Protein AF-A0A6A1W4T4-F1 (afdb_monomer_lite)

pLDDT: mean 74.36, std 23.1, range [27.03, 95.5]

Radius of gyration: 30.84 Å; chains: 1; bounding box: 60×92×64 Å

InterPro domains:
  IPR056176 COPA/B, TPR domain [PF23953] (5-71)

Structure (mmCIF, N/CA/C/O backbone):
data_AF-A0A6A1W4T4-F1
#
_entry.id   AF-A0A6A1W4T4-F1
#
loop_
_atom_site.group_PDB
_atom_site.id
_atom_site.type_symbol
_atom_site.label_atom_id
_atom_site.label_alt_id
_atom_site.label_comp_id
_atom_site.label_asym_id
_atom_site.label_entity_id
_atom_site.label_seq_id
_atom_site.pdbx_PDB_ins_code
_atom_site.Cartn_x
_atom_site.Cartn_y
_atom_site.Cartn_z
_atom_site.occupancy
_atom_site.B_iso_or_equiv
_atom_site.auth_seq_id
_atom_site.auth_comp_id
_atom_site.auth_asym_id
_atom_site.auth_atom_id
_atom_site.pdbx_PDB_model_num
ATOM 1 N N . MET A 1 1 ? 13.574 6.548 -23.137 1.00 57.88 1 MET A N 1
ATOM 2 C CA . MET A 1 1 ? 12.099 6.674 -23.165 1.00 57.88 1 MET A CA 1
ATOM 3 C C . MET A 1 1 ? 11.407 6.128 -21.912 1.00 57.88 1 MET A C 1
ATOM 5 O O . MET A 1 1 ? 10.465 6.762 -21.470 1.00 57.88 1 MET A O 1
ATOM 9 N N . ALA A 1 2 ? 11.851 5.029 -21.281 1.00 61.31 2 ALA A N 1
ATOM 10 C CA . ALA A 1 2 ? 11.212 4.541 -20.041 1.00 61.31 2 ALA A CA 1
ATOM 11 C C . ALA A 1 2 ? 11.261 5.552 -18.872 1.00 61.31 2 ALA A C 1
ATOM 13 O O . ALA A 1 2 ? 10.251 5.798 -18.220 1.00 61.31 2 ALA A O 1
ATOM 14 N N . ARG A 1 3 ? 12.412 6.216 -18.668 1.00 62.94 3 ARG A N 1
ATOM 15 C CA . ARG A 1 3 ? 12.585 7.237 -17.613 1.00 62.94 3 ARG A CA 1
ATOM 16 C C . ARG A 1 3 ? 11.624 8.428 -17.749 1.00 62.94 3 ARG A C 1
ATOM 18 O O . ARG A 1 3 ? 11.043 8.842 -16.757 1.00 62.94 3 ARG A O 1
ATOM 25 N N . SER A 1 4 ? 11.371 8.904 -18.971 1.00 78.81 4 SER A N 1
ATOM 26 C CA . SER A 1 4 ? 10.456 10.031 -19.210 1.00 78.81 4 SER A CA 1
ATOM 27 C C . SER A 1 4 ? 8.984 9.684 -18.951 1.00 78.81 4 SER A C 1
ATOM 29 O O . SER A 1 4 ? 8.204 10.562 -18.599 1.00 78.81 4 SER A O 1
ATOM 31 N N . LEU A 1 5 ? 8.587 8.413 -19.101 1.00 84.00 5 LEU A N 1
ATOM 32 C CA . LEU A 1 5 ? 7.233 7.975 -18.750 1.00 84.00 5 LEU A CA 1
ATOM 33 C C . LEU A 1 5 ? 7.048 7.919 -17.229 1.00 84.00 5 LEU A C 1
ATOM 35 O O . LEU A 1 5 ? 6.046 8.416 -16.722 1.00 84.00 5 LEU A O 1
ATOM 39 N N . ALA A 1 6 ? 8.023 7.361 -16.505 1.00 87.31 6 ALA A N 1
ATOM 40 C CA . ALA A 1 6 ? 7.991 7.312 -15.045 1.00 87.31 6 ALA A CA 1
ATOM 41 C C . ALA A 1 6 ? 7.937 8.723 -14.428 1.00 87.31 6 ALA A C 1
ATOM 43 O O . ALA A 1 6 ? 7.142 8.977 -13.526 1.00 87.31 6 ALA A O 1
ATOM 44 N N . GLU A 1 7 ? 8.713 9.668 -14.965 1.00 89.81 7 GLU A N 1
ATOM 45 C CA . GLU A 1 7 ? 8.652 11.081 -14.571 1.00 89.81 7 GLU A CA 1
ATOM 46 C C . GLU A 1 7 ? 7.262 11.687 -14.821 1.00 89.81 7 GLU A C 1
ATOM 48 O O . GLU A 1 7 ? 6.705 12.332 -13.932 1.00 89.81 7 GLU A O 1
ATOM 53 N N . GLY A 1 8 ? 6.663 11.428 -15.989 1.00 92.62 8 GLY A N 1
ATOM 54 C CA . GLY A 1 8 ? 5.313 11.894 -16.317 1.00 92.62 8 GLY A CA 1
ATOM 55 C C . GLY A 1 8 ? 4.237 11.331 -15.382 1.00 92.62 8 GLY A C 1
ATOM 56 O O . GLY A 1 8 ? 3.390 12.080 -14.895 1.00 92.62 8 GLY A O 1
ATOM 57 N N . ILE A 1 9 ? 4.295 10.033 -15.065 1.00 93.50 9 ILE A N 1
ATOM 58 C CA . ILE A 1 9 ? 3.380 9.397 -14.103 1.00 93.50 9 ILE A CA 1
ATOM 59 C C . ILE A 1 9 ? 3.597 9.971 -12.696 1.00 93.50 9 ILE A C 1
ATOM 61 O O . ILE A 1 9 ? 2.628 10.195 -11.974 1.00 93.50 9 ILE A O 1
ATOM 65 N N . SER A 1 10 ? 4.842 10.269 -12.309 1.00 93.38 10 SER A N 1
ATOM 66 C CA . SER A 1 10 ? 5.132 10.875 -11.006 1.00 93.38 10 SER A CA 1
ATOM 67 C C . SER A 1 10 ? 4.560 12.286 -10.894 1.00 93.38 10 SER A C 1
ATOM 69 O O . SER A 1 10 ? 3.997 12.630 -9.859 1.00 93.38 10 SER A O 1
ATOM 71 N N . GLN A 1 11 ? 4.667 13.100 -11.946 1.00 94.62 11 GLN A N 1
ATOM 72 C CA . GLN A 1 11 ? 4.046 14.428 -11.980 1.00 94.62 11 GLN A CA 1
ATOM 73 C C . GLN A 1 11 ? 2.519 14.330 -11.921 1.00 94.62 11 GLN A C 1
ATOM 75 O O . GLN A 1 11 ? 1.878 15.070 -11.173 1.00 94.62 11 GLN A O 1
ATOM 80 N N . LEU A 1 12 ? 1.936 13.383 -12.664 1.00 95.06 12 LEU A N 1
ATOM 81 C CA . LEU A 1 12 ? 0.498 13.130 -12.638 1.00 95.06 12 LEU A CA 1
ATOM 82 C C . LEU A 1 12 ? 0.019 12.701 -11.246 1.00 95.06 12 LEU A C 1
ATOM 84 O O . LEU A 1 12 ? -1.033 13.165 -10.810 1.00 95.06 12 LEU A O 1
ATOM 88 N N . ALA A 1 13 ? 0.787 11.870 -10.535 1.00 94.75 13 ALA A N 1
ATOM 89 C CA . ALA A 1 13 ? 0.475 11.463 -9.167 1.00 94.75 13 ALA A CA 1
ATOM 90 C C . ALA A 1 13 ? 0.364 12.675 -8.229 1.00 94.75 13 ALA A C 1
ATOM 92 O O . ALA A 1 13 ? -0.634 12.807 -7.517 1.00 94.75 13 ALA A O 1
ATOM 93 N N . SER A 1 14 ? 1.347 13.582 -8.274 1.00 93.88 14 SER A N 1
ATOM 94 C CA . SER A 1 14 ? 1.360 14.798 -7.452 1.00 93.88 14 SER A CA 1
ATOM 95 C C . SER A 1 14 ? 0.178 15.712 -7.769 1.00 93.88 14 SER A C 1
ATOM 97 O O . SER A 1 14 ? -0.570 16.083 -6.866 1.00 93.88 14 SER A O 1
ATOM 99 N N . LEU A 1 15 ? -0.063 16.000 -9.053 1.00 95.50 15 LEU A N 1
ATOM 100 C CA . LEU A 1 15 ? -1.186 16.840 -9.485 1.00 95.50 15 LEU A CA 1
ATOM 101 C C . LEU A 1 15 ? -2.540 16.229 -9.102 1.00 95.50 15 LEU A C 1
ATOM 103 O O . LEU A 1 15 ? -3.447 16.935 -8.665 1.00 95.50 15 LEU A O 1
ATOM 107 N N . ALA A 1 16 ? -2.687 14.910 -9.244 1.00 94.38 16 ALA A N 1
ATOM 108 C CA . ALA A 1 16 ? -3.898 14.209 -8.847 1.00 94.38 16 ALA A CA 1
ATOM 109 C C . ALA A 1 16 ? -4.122 14.280 -7.330 1.00 94.38 16 ALA A C 1
ATOM 111 O O . ALA A 1 16 ? -5.258 14.498 -6.908 1.00 94.38 16 ALA A O 1
ATOM 112 N N . LYS A 1 17 ? -3.062 14.145 -6.517 1.00 91.25 17 LYS A N 1
ATOM 113 C CA . LYS A 1 17 ? -3.141 14.288 -5.055 1.00 91.25 17 LYS A CA 1
ATOM 114 C C . LYS A 1 17 ? -3.561 15.708 -4.661 1.00 91.25 17 LYS A C 1
ATOM 116 O O . LYS A 1 17 ? -4.489 15.862 -3.873 1.00 91.25 17 LYS A O 1
ATOM 121 N N . GLU A 1 18 ? -2.958 16.736 -5.260 1.00 92.25 18 GLU A N 1
ATOM 122 C CA . GLU A 1 18 ? -3.303 18.148 -5.017 1.00 92.25 18 GLU A CA 1
ATOM 123 C C . GLU A 1 18 ? -4.759 18.477 -5.378 1.00 92.25 18 GLU A C 1
ATOM 125 O O . GLU A 1 18 ? -5.429 19.233 -4.679 1.00 92.25 18 GLU A O 1
ATOM 130 N N . GLN A 1 19 ? -5.279 17.870 -6.446 1.00 93.50 19 GLN A N 1
ATOM 131 C CA . GLN A 1 19 ? -6.666 18.047 -6.886 1.00 93.50 19 GLN A CA 1
ATOM 132 C C . GLN A 1 19 ? -7.670 17.141 -6.148 1.00 93.50 19 GLN A C 1
ATOM 134 O O . GLN A 1 19 ? -8.849 17.105 -6.511 1.00 93.50 19 GLN A O 1
ATOM 139 N N . GLY A 1 20 ? -7.225 16.361 -5.155 1.00 89.62 20 GLY A N 1
ATOM 140 C CA . GLY A 1 20 ? -8.064 15.406 -4.421 1.00 89.62 20 GLY A CA 1
ATOM 141 C C . GLY A 1 20 ? -8.575 14.234 -5.272 1.00 89.62 20 GLY A C 1
ATOM 142 O O . GLY A 1 20 ? -9.554 13.574 -4.920 1.00 89.62 20 GLY A O 1
ATOM 143 N N . LYS A 1 21 ? -7.950 13.959 -6.424 1.00 92.94 21 LYS A N 1
ATOM 144 C CA . LYS A 1 21 ? -8.263 12.832 -7.317 1.00 92.94 21 LYS A CA 1
ATOM 145 C C . LYS A 1 21 ? -7.520 11.572 -6.869 1.00 92.94 21 LYS A C 1
ATOM 147 O O . LYS A 1 21 ? -6.716 11.006 -7.610 1.00 92.94 21 LYS A O 1
ATOM 152 N N . ASN A 1 22 ? -7.839 11.106 -5.662 1.00 89.56 22 ASN A N 1
ATOM 153 C CA . ASN A 1 22 ? -7.092 10.049 -4.976 1.00 89.56 22 ASN A CA 1
ATOM 154 C C . ASN A 1 22 ? -6.968 8.758 -5.798 1.00 89.56 22 ASN A C 1
ATOM 156 O O . ASN A 1 22 ? -5.887 8.196 -5.854 1.00 89.56 22 ASN A O 1
ATOM 160 N N . ASN A 1 23 ? -8.014 8.322 -6.513 1.00 91.25 23 ASN A N 1
ATOM 161 C CA . ASN A 1 23 ? -7.958 7.110 -7.351 1.00 91.25 23 ASN A CA 1
ATOM 162 C C . ASN A 1 23 ? -6.879 7.175 -8.443 1.00 91.25 23 ASN A C 1
ATOM 164 O O . ASN A 1 23 ? -6.212 6.180 -8.713 1.00 91.25 23 ASN A O 1
ATOM 168 N N . VAL A 1 24 ? -6.697 8.348 -9.057 1.00 94.25 24 VAL A N 1
ATOM 169 C CA . VAL A 1 24 ? -5.670 8.545 -10.088 1.00 94.25 24 VAL A CA 1
ATOM 170 C C . VAL A 1 24 ? -4.290 8.546 -9.442 1.00 94.25 24 VAL A C 1
ATOM 172 O O . VAL A 1 24 ? -3.396 7.854 -9.922 1.00 94.25 24 VAL A O 1
ATOM 175 N N . ALA A 1 25 ? -4.132 9.254 -8.320 1.00 93.75 25 ALA A N 1
ATOM 176 C CA . ALA A 1 25 ? -2.883 9.266 -7.565 1.00 93.75 25 ALA A CA 1
ATOM 177 C C . ALA A 1 25 ? -2.490 7.853 -7.093 1.00 93.75 25 ALA A C 1
ATOM 179 O O . ALA A 1 25 ? -1.345 7.447 -7.271 1.00 93.75 25 ALA A O 1
ATOM 180 N N . PHE A 1 26 ? -3.450 7.076 -6.581 1.00 92.12 26 PHE A N 1
ATOM 181 C CA . PHE A 1 26 ? -3.281 5.685 -6.158 1.00 92.12 26 PHE A CA 1
ATOM 182 C C . PHE A 1 26 ? -2.723 4.823 -7.292 1.00 92.12 26 PHE A C 1
ATOM 184 O O . PHE A 1 26 ? -1.690 4.178 -7.124 1.00 92.12 26 PHE A O 1
ATOM 191 N N . LEU A 1 27 ? -3.358 4.853 -8.467 1.00 93.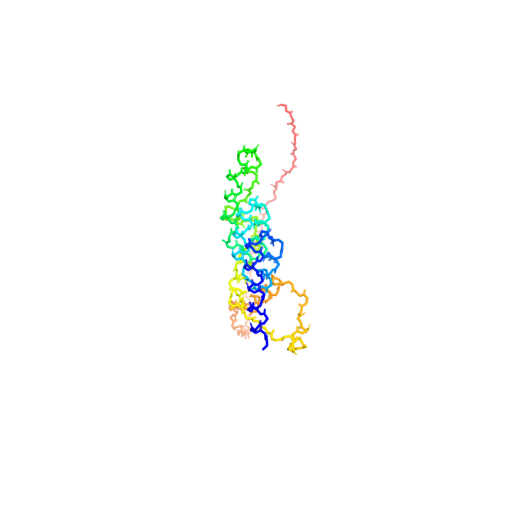12 27 LEU A N 1
ATOM 192 C CA . LEU A 1 27 ? -2.898 4.073 -9.614 1.00 93.12 27 LEU A CA 1
ATOM 193 C C . LEU A 1 27 ? -1.501 4.509 -10.079 1.00 93.12 27 LEU A C 1
ATOM 195 O O . LEU A 1 27 ? -0.666 3.662 -10.384 1.00 93.12 27 LEU A O 1
ATOM 199 N N . CYS A 1 28 ? -1.223 5.815 -10.098 1.00 94.25 28 CYS A N 1
ATOM 200 C CA . CYS A 1 28 ? 0.088 6.329 -10.493 1.00 94.25 28 CYS A CA 1
ATOM 201 C C . CYS A 1 28 ? 1.195 5.864 -9.536 1.00 94.25 28 CYS A C 1
ATOM 203 O O . CYS A 1 28 ? 2.222 5.369 -9.993 1.00 94.25 28 CYS A O 1
ATOM 205 N N . LEU A 1 29 ? 0.977 5.963 -8.221 1.00 93.06 29 LEU A N 1
ATOM 206 C CA . LEU A 1 29 ? 1.931 5.490 -7.211 1.00 93.06 29 LEU A CA 1
ATOM 207 C C . LEU A 1 29 ? 2.147 3.975 -7.297 1.00 93.06 29 LEU A C 1
ATOM 209 O O . LEU A 1 29 ? 3.286 3.517 -7.210 1.00 93.06 29 LEU A O 1
ATOM 213 N N . PHE A 1 30 ? 1.077 3.211 -7.532 1.00 91.12 30 PHE A N 1
ATOM 214 C CA . PHE A 1 30 ? 1.157 1.763 -7.707 1.00 91.12 30 PHE A CA 1
ATOM 215 C C . PHE A 1 30 ? 1.992 1.375 -8.936 1.00 91.12 30 PHE A C 1
ATOM 217 O O . PHE A 1 30 ? 2.897 0.554 -8.823 1.00 91.12 30 PHE A O 1
ATOM 224 N N . MET A 1 31 ? 1.761 2.011 -10.092 1.00 90.06 31 MET A N 1
ATOM 225 C CA . MET A 1 31 ? 2.547 1.766 -11.315 1.00 90.06 31 MET A CA 1
ATOM 226 C C . MET A 1 31 ? 4.028 2.137 -11.160 1.00 90.06 31 MET A C 1
ATOM 228 O O . MET A 1 31 ? 4.888 1.515 -11.779 1.00 90.06 31 MET A O 1
ATOM 232 N N . LEU A 1 32 ? 4.334 3.137 -10.331 1.00 90.69 32 LEU A N 1
ATOM 233 C CA . LEU A 1 32 ? 5.706 3.532 -10.002 1.00 90.69 32 LEU A CA 1
ATOM 234 C C . LEU A 1 32 ? 6.355 2.636 -8.932 1.00 90.69 32 LEU A C 1
ATOM 236 O O . LEU A 1 32 ? 7.509 2.845 -8.568 1.00 90.69 32 LEU A O 1
ATOM 240 N N . GLY A 1 33 ? 5.623 1.672 -8.366 1.00 90.31 33 GLY A N 1
ATOM 241 C CA . GLY A 1 33 ? 6.111 0.857 -7.253 1.00 90.31 33 GLY A CA 1
ATOM 242 C C . GLY A 1 33 ? 6.392 1.657 -5.973 1.00 90.31 33 GLY A C 1
ATOM 243 O O . GLY A 1 33 ? 7.106 1.169 -5.102 1.00 90.31 33 GLY A O 1
ATOM 244 N N . LYS A 1 34 ? 5.837 2.871 -5.840 1.00 91.94 34 LYS A N 1
ATOM 245 C CA . LYS A 1 34 ? 5.948 3.741 -4.655 1.00 91.94 34 LYS A CA 1
ATOM 246 C C . LYS A 1 34 ? 4.905 3.340 -3.613 1.00 91.94 34 LYS A C 1
ATOM 248 O O . LYS A 1 34 ? 3.940 4.059 -3.340 1.00 91.94 34 LYS A O 1
ATOM 253 N N . LEU A 1 35 ? 5.061 2.128 -3.100 1.00 92.75 35 LEU A N 1
ATOM 254 C CA . LEU A 1 35 ? 4.048 1.445 -2.301 1.00 92.75 35 LEU A CA 1
ATOM 255 C C . LEU A 1 35 ? 3.863 2.070 -0.915 1.00 92.75 35 LEU A C 1
ATOM 257 O O . LEU A 1 35 ? 2.751 2.103 -0.399 1.00 92.75 35 LEU A O 1
ATOM 261 N N . GLU A 1 36 ? 4.922 2.627 -0.345 1.00 93.38 36 GLU A N 1
ATOM 262 C CA . GLU A 1 36 ? 4.912 3.302 0.949 1.00 93.38 36 GLU A CA 1
ATOM 263 C C . GLU A 1 36 ? 4.107 4.609 0.872 1.00 93.38 36 GLU A C 1
ATOM 265 O O . GLU A 1 36 ? 3.264 4.873 1.728 1.00 93.38 36 GLU A O 1
ATOM 270 N N . GLU A 1 37 ? 4.290 5.392 -0.199 1.00 93.00 37 GLU A N 1
ATOM 271 C CA . GLU A 1 37 ? 3.493 6.600 -0.465 1.00 93.00 37 GLU A CA 1
ATOM 272 C C . GLU A 1 37 ? 2.013 6.250 -0.707 1.00 93.00 37 GLU A C 1
ATOM 274 O O . GLU A 1 37 ? 1.113 6.926 -0.203 1.00 93.00 37 GLU A O 1
ATOM 279 N N . TYR A 1 38 ? 1.754 5.165 -1.447 1.00 93.06 38 TYR A N 1
ATOM 280 C CA . TYR A 1 38 ? 0.405 4.642 -1.681 1.00 93.06 38 TYR A CA 1
ATOM 281 C C . TYR A 1 38 ? -0.288 4.250 -0.367 1.00 93.06 38 TYR A C 1
ATOM 283 O O . TYR A 1 38 ? -1.425 4.654 -0.111 1.00 93.06 38 TYR A O 1
ATOM 291 N N . MET A 1 39 ? 0.413 3.493 0.480 1.00 94.38 39 MET A N 1
ATOM 292 C CA . MET A 1 39 ? -0.063 3.048 1.788 1.00 94.38 39 MET A CA 1
ATOM 293 C C . MET A 1 39 ? -0.359 4.238 2.703 1.00 94.38 39 MET A C 1
ATOM 295 O O . MET A 1 39 ? -1.440 4.313 3.287 1.00 94.38 39 MET A O 1
ATOM 299 N N . GLN A 1 40 ? 0.558 5.206 2.777 1.00 93.38 40 GLN A N 1
ATOM 300 C CA . GLN A 1 40 ? 0.379 6.409 3.584 1.00 93.38 40 GLN A CA 1
ATOM 301 C C . GLN A 1 40 ? -0.862 7.200 3.149 1.00 93.38 40 GLN A C 1
ATOM 303 O O . GLN A 1 40 ? -1.636 7.652 3.990 1.00 93.38 40 GLN A O 1
ATOM 308 N N . MET A 1 41 ? -1.116 7.305 1.842 1.00 92.00 41 MET A N 1
ATOM 309 C CA . MET A 1 41 ? -2.301 7.995 1.329 1.00 92.00 41 MET A CA 1
ATOM 310 C C . MET A 1 41 ? -3.614 7.275 1.689 1.00 92.00 41 MET A C 1
ATOM 312 O O . MET A 1 41 ? -4.630 7.936 1.919 1.00 92.00 41 MET A O 1
ATOM 316 N N . LEU A 1 42 ? -3.619 5.939 1.792 1.00 93.38 42 LEU A N 1
ATOM 317 C CA . LEU A 1 42 ? -4.779 5.192 2.302 1.00 93.38 42 LEU A CA 1
ATOM 318 C C . LEU A 1 42 ? -5.037 5.486 3.784 1.00 93.38 42 LEU A C 1
ATOM 320 O O . LEU A 1 42 ? -6.191 5.687 4.169 1.00 93.38 42 LEU A O 1
ATOM 324 N N . LEU A 1 43 ? -3.979 5.564 4.596 1.00 93.88 43 LEU A N 1
ATOM 325 C CA . LEU A 1 43 ? -4.079 5.925 6.013 1.00 93.88 43 LEU A CA 1
ATOM 326 C C . LEU A 1 43 ? -4.583 7.366 6.193 1.00 93.88 43 LEU A C 1
ATOM 328 O O . LEU A 1 43 ? -5.518 7.589 6.959 1.00 93.88 43 LEU A O 1
ATOM 332 N N . GLU A 1 44 ? -4.045 8.323 5.429 1.00 92.06 44 GLU A N 1
ATOM 333 C CA . GLU A 1 44 ? -4.499 9.727 5.402 1.00 92.06 44 GLU A CA 1
ATOM 334 C C . GLU A 1 44 ? -5.981 9.851 5.016 1.00 92.06 44 GLU A C 1
ATOM 336 O O . GLU A 1 44 ? -6.695 10.715 5.521 1.00 92.06 44 GLU A O 1
ATOM 341 N N . SER A 1 45 ? -6.463 8.954 4.152 1.00 90.62 45 SER A N 1
ATOM 342 C CA . SER A 1 45 ? -7.861 8.903 3.705 1.00 90.62 45 SER A CA 1
ATOM 343 C C . SER A 1 45 ? -8.787 8.141 4.665 1.00 90.62 45 SER A C 1
ATOM 345 O O . SER A 1 45 ? -9.950 7.916 4.331 1.00 90.62 45 SER A O 1
ATOM 347 N N . ASN A 1 46 ? -8.287 7.698 5.825 1.00 91.38 46 ASN A N 1
ATOM 348 C CA . ASN A 1 46 ? -8.993 6.854 6.794 1.00 91.38 46 ASN A CA 1
ATOM 349 C C . ASN A 1 46 ? -9.505 5.515 6.216 1.00 91.38 46 ASN A C 1
ATOM 351 O O . ASN A 1 46 ? -10.515 4.970 6.661 1.00 91.38 46 ASN A O 1
ATOM 355 N N . ARG A 1 47 ? -8.807 4.963 5.215 1.00 93.69 47 ARG A N 1
ATOM 356 C CA . ARG A 1 47 ? -9.120 3.673 4.571 1.00 93.69 47 ARG A CA 1
ATOM 357 C C . ARG A 1 47 ? -8.213 2.569 5.119 1.00 93.69 47 ARG A C 1
ATOM 359 O O . ARG A 1 47 ? -7.520 1.878 4.377 1.00 93.69 47 ARG A O 1
ATOM 366 N N . ILE A 1 48 ? -8.199 2.421 6.443 1.00 94.94 48 ILE A N 1
ATOM 367 C CA . ILE A 1 48 ? -7.253 1.552 7.164 1.00 94.94 48 ILE A CA 1
ATOM 368 C C . ILE A 1 48 ? -7.360 0.063 6.759 1.00 94.94 48 ILE A C 1
ATOM 370 O O . ILE A 1 48 ? -6.315 -0.542 6.520 1.00 94.94 48 ILE A O 1
ATOM 374 N N . PRO A 1 49 ? -8.558 -0.544 6.597 1.00 93.56 49 PRO A N 1
ATOM 375 C CA . PRO A 1 49 ? -8.657 -1.949 6.179 1.00 93.56 49 PRO A CA 1
ATOM 376 C C . PRO A 1 49 ? -8.036 -2.215 4.799 1.00 93.56 49 PRO A C 1
A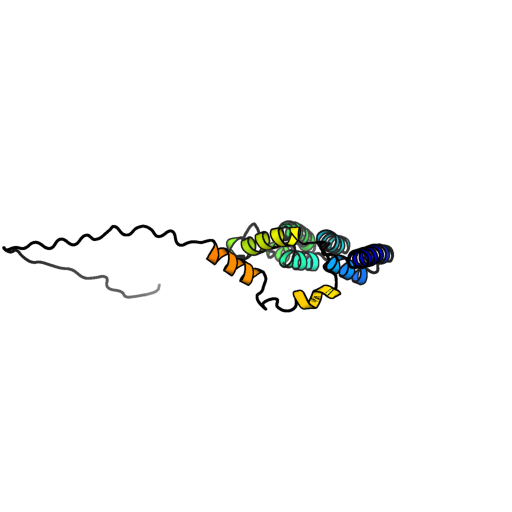TOM 378 O O . PRO A 1 49 ? -7.437 -3.263 4.569 1.00 93.56 49 PRO A O 1
ATOM 381 N N . GLU A 1 50 ? -8.142 -1.251 3.882 1.00 93.62 50 GLU A N 1
ATOM 382 C CA . GLU A 1 50 ? -7.530 -1.345 2.553 1.00 93.62 50 GLU A CA 1
ATOM 383 C C . GLU A 1 50 ? -6.007 -1.217 2.632 1.00 93.62 50 GLU A C 1
ATOM 385 O O . GLU A 1 50 ? -5.298 -1.944 1.937 1.00 93.62 50 GLU A O 1
ATOM 390 N N . ALA A 1 51 ? -5.499 -0.348 3.513 1.00 94.88 51 ALA A N 1
ATOM 391 C CA . ALA A 1 51 ? -4.067 -0.246 3.786 1.00 94.88 51 ALA A CA 1
ATOM 392 C C . ALA A 1 51 ? -3.513 -1.562 4.356 1.00 94.88 51 ALA A C 1
ATOM 394 O O . ALA A 1 51 ? -2.463 -2.021 3.914 1.00 94.88 51 ALA A O 1
ATOM 395 N N . ALA A 1 52 ? -4.245 -2.209 5.270 1.00 93.50 52 ALA A N 1
ATOM 396 C CA . ALA A 1 52 ? -3.852 -3.493 5.848 1.00 93.50 52 ALA A CA 1
ATOM 397 C C . ALA A 1 52 ? -3.797 -4.605 4.787 1.00 93.50 52 ALA A C 1
ATOM 399 O O . ALA A 1 52 ? -2.829 -5.364 4.722 1.00 93.50 52 ALA A O 1
ATOM 400 N N . LEU A 1 53 ? -4.809 -4.677 3.916 1.00 92.19 53 LEU A N 1
ATOM 401 C CA . LEU A 1 53 ? -4.850 -5.657 2.829 1.00 92.19 53 LEU A CA 1
ATOM 402 C C . LEU A 1 53 ? -3.730 -5.429 1.803 1.00 92.19 53 LEU A C 1
ATOM 404 O O . LEU A 1 53 ? -3.110 -6.387 1.334 1.00 92.19 53 LEU A O 1
ATOM 408 N N . MET A 1 54 ? -3.456 -4.164 1.476 1.00 92.75 54 MET A N 1
ATOM 409 C CA . MET A 1 54 ? -2.348 -3.793 0.603 1.00 92.75 54 MET A CA 1
ATOM 410 C C . MET A 1 54 ? -1.016 -4.232 1.207 1.00 92.75 54 MET A C 1
ATOM 412 O O . MET A 1 54 ? -0.249 -4.925 0.536 1.00 92.75 54 MET A O 1
ATOM 416 N N . ALA A 1 55 ? -0.761 -3.883 2.470 1.00 93.19 55 ALA A N 1
ATOM 417 C CA . ALA A 1 55 ? 0.491 -4.223 3.129 1.00 93.19 55 ALA A CA 1
ATOM 418 C C . ALA A 1 55 ? 0.689 -5.735 3.183 1.00 93.19 55 ALA A C 1
ATOM 420 O O . ALA A 1 55 ? 1.741 -6.225 2.796 1.00 93.19 55 ALA A O 1
ATOM 421 N N . ARG A 1 56 ? -0.356 -6.504 3.503 1.00 90.50 56 ARG A N 1
ATOM 422 C CA . ARG A 1 56 ? -0.264 -7.969 3.504 1.00 90.50 56 ARG A CA 1
ATOM 423 C C . ARG A 1 56 ? 0.155 -8.543 2.148 1.00 90.50 56 ARG A C 1
ATOM 425 O O . ARG A 1 56 ? 0.785 -9.593 2.111 1.00 90.50 56 ARG A O 1
ATOM 432 N N . SER A 1 57 ? -0.189 -7.867 1.055 1.00 89.75 57 SER A N 1
ATOM 433 C CA . SER A 1 57 ? 0.095 -8.333 -0.305 1.00 89.75 57 SER A CA 1
ATOM 434 C C . SER A 1 57 ? 1.459 -7.875 -0.833 1.00 89.75 57 SER A C 1
ATOM 436 O O . SER A 1 57 ? 2.088 -8.613 -1.585 1.00 89.75 57 SER A O 1
ATOM 438 N N . TYR A 1 58 ? 1.915 -6.669 -0.476 1.00 90.44 58 TYR A N 1
ATOM 439 C CA . TYR A 1 58 ? 3.094 -6.054 -1.106 1.00 90.44 58 TYR A CA 1
ATOM 440 C C . TYR A 1 58 ? 4.137 -5.467 -0.145 1.00 90.44 58 TYR A C 1
ATOM 442 O O . TYR A 1 58 ? 5.260 -5.188 -0.571 1.00 90.44 58 TYR A O 1
ATOM 450 N N . LEU A 1 59 ? 3.768 -5.235 1.113 1.00 92.88 59 LEU A N 1
ATOM 451 C CA . LEU A 1 59 ? 4.625 -4.694 2.173 1.00 92.88 59 LEU A CA 1
ATOM 452 C C . LEU A 1 59 ? 4.406 -5.484 3.479 1.00 92.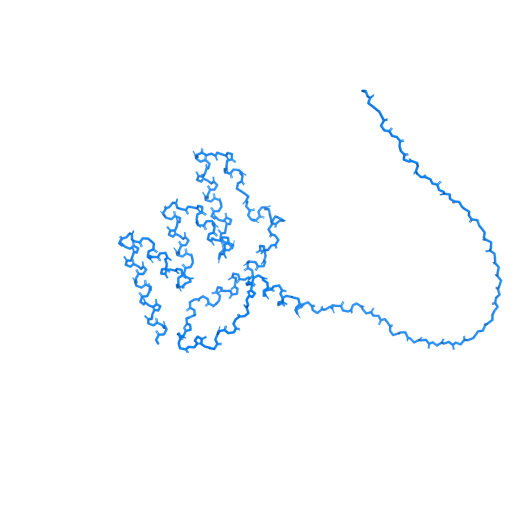88 59 LEU A C 1
ATOM 454 O O . LEU A 1 59 ? 3.931 -4.904 4.464 1.00 92.88 59 LEU A O 1
ATOM 458 N N . PRO A 1 60 ? 4.641 -6.813 3.498 1.00 92.25 60 PRO A N 1
ATOM 459 C CA . PRO A 1 60 ? 4.369 -7.639 4.673 1.00 92.25 60 PRO A CA 1
ATOM 460 C C . PRO A 1 60 ? 5.076 -7.118 5.935 1.00 92.25 60 PRO A C 1
ATOM 462 O O . PRO A 1 60 ? 4.495 -7.193 7.017 1.00 92.25 60 PRO A O 1
ATOM 465 N N . SER A 1 61 ? 6.246 -6.482 5.795 1.00 92.62 61 SER A N 1
ATOM 466 C CA . SER A 1 61 ? 6.970 -5.801 6.880 1.00 92.62 61 SER A CA 1
ATOM 467 C C . SER A 1 61 ? 6.186 -4.681 7.582 1.00 92.62 61 SER A C 1
ATOM 469 O O . SER A 1 61 ? 6.491 -4.326 8.719 1.00 92.62 61 SER A O 1
ATOM 471 N N . LYS A 1 62 ? 5.173 -4.105 6.924 1.00 93.25 62 LYS A N 1
ATOM 472 C CA . LYS A 1 62 ? 4.358 -2.991 7.434 1.00 93.25 62 LYS A CA 1
ATOM 473 C C . LYS A 1 62 ? 3.020 -3.412 8.023 1.00 93.25 62 LYS A C 1
ATOM 475 O O . LYS A 1 62 ? 2.306 -2.575 8.573 1.00 93.25 62 LYS A O 1
ATOM 480 N N . VAL A 1 63 ? 2.651 -4.687 7.932 1.00 92.50 63 VAL A N 1
ATOM 481 C CA . VAL A 1 63 ? 1.307 -5.127 8.325 1.00 92.50 63 VAL A CA 1
ATOM 482 C C . VAL A 1 63 ? 1.057 -4.937 9.814 1.00 92.50 63 VAL A C 1
ATOM 484 O O . VAL A 1 63 ? 0.011 -4.395 10.160 1.00 92.50 63 VAL A O 1
ATOM 487 N N . SER A 1 64 ? 1.992 -5.320 10.686 1.00 91.56 64 SER A N 1
ATOM 488 C CA . SER A 1 64 ? 1.821 -5.191 12.142 1.00 91.56 64 SER A CA 1
ATOM 489 C C . SER A 1 64 ? 1.608 -3.735 12.568 1.00 91.56 64 SER A C 1
ATOM 491 O O . SER A 1 64 ? 0.697 -3.437 13.340 1.00 91.56 64 SER A O 1
ATOM 493 N N . GLU A 1 65 ? 2.345 -2.796 11.960 1.00 93.06 65 GLU A N 1
ATOM 494 C CA . GLU A 1 65 ? 2.158 -1.351 12.161 1.00 93.06 65 GLU A CA 1
ATOM 495 C C . GLU A 1 65 ? 0.718 -0.918 11.823 1.00 93.06 65 GLU A C 1
ATOM 497 O O . GLU A 1 65 ? 0.044 -0.257 12.618 1.00 93.06 65 GLU A O 1
ATOM 502 N N . ILE A 1 66 ? 0.203 -1.335 10.664 1.00 93.88 66 ILE A N 1
ATOM 503 C CA . ILE A 1 66 ? -1.137 -0.951 10.201 1.00 93.88 66 ILE A CA 1
ATOM 504 C C . ILE A 1 66 ? -2.237 -1.659 10.992 1.00 93.88 66 ILE A C 1
ATOM 506 O O . ILE A 1 66 ? -3.262 -1.047 11.289 1.00 93.88 66 ILE A O 1
ATOM 510 N N . VAL A 1 67 ? -2.048 -2.928 11.357 1.00 93.00 67 VAL A N 1
ATOM 511 C CA . VAL A 1 67 ? -3.001 -3.684 12.179 1.00 93.00 67 VAL A CA 1
ATOM 512 C C . VAL A 1 67 ? -3.123 -3.050 13.561 1.00 93.00 67 VAL A C 1
ATOM 514 O O . VAL A 1 67 ? -4.240 -2.925 14.058 1.00 93.00 67 VAL A O 1
ATOM 517 N N . ALA A 1 68 ? -2.033 -2.551 14.147 1.00 92.75 68 ALA A N 1
ATOM 518 C CA . ALA A 1 68 ? -2.091 -1.796 15.396 1.00 92.75 68 ALA A CA 1
ATOM 519 C C . ALA A 1 68 ? -2.910 -0.497 15.250 1.00 92.75 68 ALA A C 1
ATOM 521 O O . ALA A 1 68 ? -3.762 -0.195 16.096 1.00 92.75 68 ALA A O 1
ATOM 522 N N . ILE A 1 69 ? -2.713 0.248 14.153 1.00 94.31 69 ILE A N 1
ATOM 523 C CA . ILE A 1 69 ? -3.518 1.440 13.830 1.00 94.31 69 ILE A CA 1
ATOM 524 C C . ILE A 1 69 ? -4.996 1.057 13.668 1.00 94.31 69 ILE A C 1
ATOM 526 O O . ILE A 1 69 ? -5.871 1.711 14.243 1.00 94.31 69 ILE A O 1
ATOM 530 N N . TRP A 1 70 ? -5.280 -0.024 12.940 1.00 94.38 70 TRP A N 1
ATOM 531 C CA . TRP A 1 70 ? -6.636 -0.511 12.706 1.00 94.38 70 TRP A CA 1
ATOM 532 C C . TRP A 1 70 ? -7.311 -0.952 13.999 1.00 94.38 70 TRP A C 1
ATOM 534 O O . TRP A 1 70 ? -8.437 -0.544 14.266 1.00 94.38 70 TRP A O 1
ATOM 544 N N . ARG A 1 71 ? -6.613 -1.715 14.843 1.00 93.31 71 ARG A N 1
ATOM 545 C CA . ARG A 1 71 ? -7.102 -2.162 16.149 1.00 93.31 71 ARG A CA 1
ATOM 546 C C . ARG A 1 71 ? -7.484 -0.965 17.015 1.00 93.31 71 ARG A C 1
ATOM 548 O O . ARG A 1 71 ? -8.580 -0.942 17.572 1.00 93.31 71 ARG A O 1
ATOM 555 N N . LYS A 1 72 ? -6.628 0.061 17.078 1.00 93.44 72 LYS A N 1
ATOM 556 C CA . LYS A 1 72 ? -6.898 1.298 17.826 1.00 93.44 72 LYS A CA 1
ATOM 557 C C . LYS A 1 72 ? -8.115 2.051 17.292 1.00 93.44 72 LYS A C 1
ATOM 559 O O . LYS A 1 72 ? -8.899 2.573 18.084 1.00 93.44 72 LYS A O 1
ATOM 564 N N . ASP A 1 73 ? -8.267 2.143 15.974 1.00 93.50 73 ASP A N 1
ATOM 565 C CA . ASP A 1 73 ? -9.415 2.825 15.377 1.00 93.50 73 ASP A CA 1
ATOM 566 C C . ASP A 1 73 ? -10.718 2.043 15.593 1.00 93.50 73 ASP A C 1
ATOM 568 O O . ASP A 1 73 ? -11.718 2.600 16.048 1.00 93.50 73 ASP A O 1
ATOM 572 N N . LEU A 1 74 ? -10.671 0.726 15.388 1.00 93.56 74 LEU A N 1
ATOM 573 C CA . LEU A 1 74 ? -11.811 -0.168 15.535 1.00 93.56 74 LEU A CA 1
ATOM 574 C C . LEU A 1 74 ? -12.283 -0.266 16.989 1.00 93.56 74 LEU A C 1
ATOM 576 O O . LEU A 1 74 ? -13.479 -0.400 17.231 1.00 93.56 74 LEU A O 1
ATOM 580 N N . HIS A 1 75 ? -11.387 -0.104 17.966 1.00 94.31 75 HIS A N 1
ATOM 581 C CA . HIS A 1 75 ? -11.748 -0.087 19.385 1.00 94.31 75 HIS A CA 1
ATOM 582 C C . HIS A 1 75 ? -12.734 1.042 19.740 1.00 94.31 75 HIS A C 1
ATOM 584 O O . HIS A 1 75 ? -13.514 0.900 20.679 1.00 94.31 75 HIS A O 1
ATOM 590 N N . LYS A 1 76 ? -12.761 2.140 18.967 1.00 93.94 76 LYS A N 1
ATOM 591 C CA . LYS A 1 76 ? -13.719 3.245 19.156 1.00 93.94 76 LYS A CA 1
ATOM 592 C C . LYS A 1 76 ? -15.161 2.841 18.840 1.00 93.94 76 LYS A C 1
ATOM 594 O O . LYS A 1 76 ? -16.086 3.444 19.374 1.00 93.94 76 LYS A O 1
ATOM 599 N N . VAL A 1 77 ? -15.349 1.864 17.950 1.00 93.94 77 VAL A N 1
ATOM 600 C CA . VAL A 1 77 ? -16.671 1.426 17.473 1.00 93.94 77 VAL A CA 1
ATOM 601 C C . VAL A 1 77 ? -17.046 0.032 17.976 1.00 93.94 77 VAL A C 1
ATOM 603 O O . VAL A 1 77 ? -18.215 -0.224 18.247 1.00 93.94 77 VAL A O 1
ATOM 606 N N . SER A 1 78 ? -16.076 -0.874 18.110 1.00 93.81 78 SER A N 1
ATOM 607 C CA . SER A 1 78 ? -16.277 -2.257 18.542 1.00 93.81 78 SER A CA 1
ATOM 608 C C . SER A 1 78 ? -14.994 -2.847 19.148 1.00 93.81 78 SER A C 1
ATOM 610 O O . SER A 1 78 ? -14.135 -3.355 18.418 1.00 93.81 78 SER A O 1
ATOM 612 N N . PRO A 1 79 ? -14.873 -2.854 20.489 1.00 92.56 79 PRO A N 1
ATOM 613 C CA . PRO A 1 79 ? -13.753 -3.484 21.188 1.00 92.56 79 PRO A CA 1
ATOM 614 C C . PRO A 1 79 ? -13.579 -4.964 20.827 1.00 92.56 79 PRO A C 1
ATOM 616 O O . PRO A 1 79 ? -12.473 -5.406 20.537 1.00 92.56 79 PRO A O 1
ATOM 619 N N . LYS A 1 80 ? -14.689 -5.708 20.728 1.00 92.06 80 LYS A N 1
ATOM 620 C CA . LYS A 1 80 ? -14.677 -7.135 20.377 1.00 92.06 80 LYS A CA 1
ATOM 621 C C . LYS A 1 80 ? -14.111 -7.392 18.976 1.00 92.06 80 LYS A C 1
ATOM 623 O O . LYS A 1 80 ? -13.373 -8.353 18.773 1.00 92.06 80 LYS A O 1
ATOM 628 N N . ALA A 1 81 ? -14.461 -6.552 17.999 1.00 90.00 81 ALA A N 1
ATOM 629 C CA . ALA A 1 81 ? -13.922 -6.690 16.648 1.00 90.00 81 ALA A CA 1
ATOM 630 C C . ALA A 1 81 ? -12.433 -6.318 16.602 1.00 90.00 81 ALA A C 1
ATOM 632 O O . ALA A 1 81 ? -11.672 -6.972 15.898 1.00 90.00 81 ALA A O 1
ATOM 633 N N . ALA A 1 82 ? -12.008 -5.323 17.389 1.00 90.56 82 ALA A N 1
ATOM 634 C CA . ALA A 1 82 ? -10.599 -4.954 17.516 1.00 90.56 82 ALA A CA 1
ATOM 635 C C . ALA A 1 82 ? -9.751 -6.104 18.086 1.00 90.56 82 ALA A C 1
ATOM 637 O O . ALA A 1 82 ? -8.698 -6.412 17.537 1.00 90.56 82 ALA A O 1
ATOM 638 N N . GLU A 1 83 ? -10.228 -6.784 19.129 1.00 87.75 83 GLU A N 1
ATOM 639 C CA . GLU A 1 83 ? -9.555 -7.954 19.720 1.00 87.75 83 GLU A CA 1
ATOM 640 C C . GLU A 1 83 ? -9.494 -9.164 18.776 1.00 87.75 83 GLU A C 1
ATOM 642 O O . GLU A 1 83 ? -8.628 -10.018 18.926 1.00 87.75 83 GLU A O 1
ATOM 647 N N . SER A 1 84 ? -10.383 -9.231 17.781 1.00 88.62 84 SER A N 1
ATOM 648 C CA . SER A 1 84 ? -10.388 -10.309 16.781 1.00 88.62 84 SER A CA 1
ATOM 649 C C . SER A 1 84 ? -9.335 -10.117 15.679 1.00 88.62 84 SER A C 1
ATOM 651 O O . SER A 1 84 ? -9.100 -11.038 14.897 1.00 88.62 84 SER A O 1
ATOM 653 N N . LEU A 1 85 ? -8.715 -8.934 15.575 1.00 85.75 85 LEU A N 1
ATOM 654 C CA . LEU A 1 85 ? -7.654 -8.671 14.602 1.00 85.75 85 LEU A CA 1
ATOM 655 C C . LEU A 1 85 ? -6.340 -9.291 15.083 1.00 85.75 85 LEU A C 1
ATOM 657 O O . LEU A 1 85 ? -5.641 -8.693 15.899 1.00 85.75 85 LEU A O 1
ATOM 661 N N . ALA A 1 86 ? -5.994 -10.467 14.562 1.00 79.44 86 ALA A N 1
ATOM 662 C CA . ALA A 1 86 ? -4.713 -11.114 14.833 1.00 79.44 86 ALA A CA 1
ATOM 663 C C . ALA A 1 86 ? -3.543 -10.317 14.229 1.00 79.44 86 ALA A C 1
ATOM 665 O O . ALA A 1 86 ? -3.611 -9.882 13.077 1.00 79.44 86 ALA A O 1
ATOM 666 N N . ASP A 1 87 ? -2.473 -10.141 15.003 1.00 77.06 87 ASP A N 1
ATOM 667 C CA . ASP A 1 87 ? -1.207 -9.606 14.500 1.00 77.06 87 ASP A CA 1
ATOM 668 C C . ASP A 1 87 ? -0.388 -10.730 13.840 1.00 77.06 87 ASP A C 1
ATOM 670 O O . ASP A 1 87 ? -0.350 -11.861 14.333 1.00 77.06 87 ASP A O 1
ATOM 674 N N . LEU A 1 88 ? 0.268 -10.413 12.721 1.00 71.19 88 LEU A N 1
ATOM 675 C CA . LEU A 1 88 ? 1.166 -11.329 12.019 1.00 71.19 88 LEU A CA 1
ATOM 676 C C . LEU A 1 88 ? 2.399 -11.694 12.862 1.00 71.19 88 LEU A C 1
ATOM 678 O O . LEU A 1 88 ? 2.898 -12.814 12.750 1.00 71.19 88 LEU A O 1
ATOM 682 N N . GLU A 1 89 ? 2.892 -10.777 13.700 1.00 71.00 89 GLU A N 1
ATOM 683 C CA . GLU A 1 89 ? 4.057 -11.019 14.561 1.00 71.00 89 GLU A CA 1
ATOM 684 C C . GLU A 1 89 ? 3.699 -11.828 15.813 1.00 71.00 89 GLU A C 1
ATOM 686 O O . GLU A 1 89 ? 4.436 -12.746 16.177 1.00 71.00 89 GLU A O 1
ATOM 691 N N . GLU A 1 90 ? 2.557 -11.530 16.443 1.00 74.12 90 GLU A N 1
ATOM 692 C CA . GLU A 1 90 ? 2.096 -12.217 17.661 1.00 74.12 90 GLU A CA 1
ATOM 693 C C . GLU A 1 90 ? 1.711 -13.677 17.383 1.00 74.12 90 GLU A C 1
ATOM 695 O O . GLU A 1 90 ? 1.924 -14.548 18.226 1.00 74.12 90 GLU A O 1
ATOM 700 N N . TYR A 1 91 ? 1.183 -13.958 16.188 1.00 78.94 91 TYR A N 1
ATOM 701 C CA . TYR A 1 91 ? 0.703 -15.283 15.794 1.00 78.94 91 TYR A CA 1
ATOM 702 C C . TYR A 1 91 ? 1.421 -15.815 14.555 1.00 78.94 91 TYR A C 1
ATOM 704 O O . TYR A 1 91 ? 0.787 -16.308 13.622 1.00 78.94 91 TYR A O 1
ATOM 712 N N . ARG A 1 92 ? 2.758 -15.745 14.539 1.00 75.88 92 ARG A N 1
ATOM 713 C CA . ARG A 1 92 ? 3.589 -16.196 13.405 1.00 75.88 92 ARG A CA 1
ATOM 714 C C . ARG A 1 92 ? 3.262 -17.621 12.935 1.00 75.88 92 ARG A C 1
ATOM 716 O O . ARG A 1 92 ? 3.313 -17.903 11.746 1.00 75.88 92 ARG A O 1
ATOM 723 N N . ASN A 1 93 ? 2.875 -18.508 13.851 1.00 80.50 93 ASN A N 1
ATOM 724 C CA . ASN A 1 93 ? 2.477 -19.886 13.554 1.00 80.50 93 ASN A CA 1
ATOM 725 C C . ASN A 1 93 ? 1.179 -20.011 12.731 1.00 80.50 93 ASN A C 1
ATOM 727 O O . ASN A 1 93 ? 0.926 -21.074 12.182 1.00 80.50 93 ASN A O 1
ATOM 731 N N . LEU A 1 94 ? 0.351 -18.964 12.655 1.00 80.44 94 LEU A N 1
ATOM 732 C CA . LEU A 1 94 ? -0.834 -18.921 11.788 1.00 80.44 94 LEU A CA 1
ATOM 733 C C . LEU A 1 94 ? -0.501 -18.453 10.361 1.00 80.44 94 LEU A C 1
ATOM 735 O O . LEU A 1 94 ? -1.374 -18.466 9.493 1.00 80.44 94 LEU A O 1
ATOM 739 N N . PHE A 1 95 ? 0.741 -18.021 10.118 1.00 80.94 95 PHE A N 1
ATOM 740 C CA . PHE A 1 95 ? 1.183 -17.414 8.865 1.00 80.94 95 PHE A CA 1
ATOM 741 C C . PHE A 1 95 ? 2.494 -18.050 8.385 1.00 80.94 95 PHE A C 1
ATOM 743 O O . PHE A 1 95 ? 3.547 -17.417 8.388 1.00 80.94 95 PHE A O 1
ATOM 750 N N . GLU A 1 96 ? 2.418 -19.307 7.947 1.00 78.81 96 GLU A N 1
ATOM 751 C CA . GLU A 1 96 ? 3.565 -20.108 7.479 1.00 78.81 96 GLU A CA 1
ATOM 752 C C . GLU A 1 96 ? 4.358 -19.414 6.353 1.00 78.81 96 GLU A C 1
ATOM 754 O O . GLU A 1 96 ? 5.588 -19.392 6.369 1.00 78.81 96 GLU A O 1
ATOM 759 N N . ASP A 1 97 ? 3.662 -18.740 5.433 1.00 83.25 97 ASP A N 1
ATOM 760 C CA . ASP A 1 97 ? 4.276 -18.024 4.307 1.00 83.25 97 ASP A CA 1
ATOM 761 C C . ASP A 1 97 ? 4.826 -16.628 4.666 1.00 83.25 97 ASP A C 1
ATOM 763 O O . ASP A 1 97 ? 5.376 -15.944 3.800 1.00 83.25 97 ASP A O 1
ATOM 767 N N . LEU A 1 98 ? 4.703 -16.161 5.917 1.00 84.56 98 LEU A N 1
ATOM 768 C CA . LEU A 1 98 ? 5.117 -14.801 6.291 1.00 84.56 98 LEU A CA 1
ATOM 769 C C . LEU A 1 98 ? 6.614 -14.573 6.065 1.00 84.56 98 LEU A C 1
ATOM 771 O O . LEU A 1 98 ? 7.011 -13.537 5.534 1.00 84.56 98 LEU A O 1
ATOM 775 N N . GLN A 1 99 ? 7.446 -15.548 6.433 1.00 85.50 99 GLN A N 1
ATOM 776 C CA . GLN A 1 99 ? 8.894 -15.435 6.269 1.00 85.50 99 GLN A CA 1
ATOM 777 C C . GLN A 1 99 ? 9.286 -15.383 4.786 1.00 85.50 99 GLN A C 1
ATOM 779 O O . GLN A 1 99 ? 10.117 -14.564 4.396 1.00 85.50 99 GLN A O 1
ATOM 784 N N . VAL A 1 100 ? 8.636 -16.202 3.955 1.00 87.44 100 VAL A N 1
ATOM 785 C CA . VAL A 1 100 ? 8.807 -16.197 2.496 1.00 87.44 100 VAL A CA 1
ATOM 786 C C . VAL A 1 100 ? 8.389 -14.844 1.916 1.00 87.44 100 VAL A C 1
ATOM 788 O O . VAL A 1 100 ? 9.123 -14.255 1.124 1.00 87.44 100 VAL A O 1
ATOM 791 N N . ALA A 1 101 ? 7.248 -14.305 2.352 1.00 88.44 101 ALA A N 1
ATOM 792 C CA . ALA A 1 101 ? 6.747 -13.012 1.900 1.00 88.44 101 ALA A CA 1
ATOM 793 C C . ALA A 1 101 ? 7.703 -11.855 2.246 1.00 88.44 101 ALA A C 1
ATOM 795 O O . ALA A 1 101 ? 7.948 -11.003 1.392 1.00 88.44 101 ALA A O 1
ATOM 796 N N . LEU A 1 102 ? 8.291 -11.847 3.449 1.00 89.69 102 LEU A N 1
ATOM 797 C CA . LEU A 1 102 ? 9.299 -10.858 3.858 1.00 89.69 102 LEU A CA 1
ATOM 798 C C . LEU A 1 102 ? 10.578 -10.952 3.011 1.00 89.69 102 LEU A C 1
ATOM 800 O O . LEU A 1 102 ? 11.124 -9.935 2.580 1.00 89.69 102 LEU A O 1
ATOM 804 N N . SER A 1 103 ? 11.048 -12.167 2.722 1.00 89.19 103 SER A N 1
ATOM 805 C CA . SER A 1 103 ? 12.215 -12.365 1.857 1.00 89.19 103 SER A CA 1
ATOM 806 C C . SER A 1 103 ? 11.954 -11.912 0.415 1.00 89.19 103 SER A C 1
ATOM 808 O O . SER A 1 103 ? 12.817 -11.285 -0.204 1.00 89.19 103 SER A O 1
ATOM 810 N N . ILE A 1 104 ? 10.754 -12.171 -0.114 1.00 89.12 104 ILE A N 1
ATOM 811 C CA . ILE A 1 104 ? 10.327 -11.680 -1.432 1.00 89.12 104 ILE A CA 1
ATOM 812 C C . ILE A 1 104 ? 10.239 -10.158 -1.436 1.00 89.12 104 ILE A C 1
ATOM 814 O O . ILE A 1 104 ? 10.740 -9.536 -2.369 1.00 89.12 104 ILE A O 1
ATOM 818 N N . GLU A 1 105 ? 9.641 -9.551 -0.407 1.00 91.12 105 GLU A N 1
ATOM 819 C CA . GLU A 1 105 ? 9.562 -8.096 -0.269 1.00 91.12 105 GLU A CA 1
ATOM 820 C C . GLU A 1 105 ? 10.953 -7.464 -0.372 1.00 91.12 105 GLU A C 1
ATOM 822 O O . GLU A 1 105 ? 11.133 -6.554 -1.179 1.00 91.12 105 GLU A O 1
ATOM 827 N N . SER A 1 106 ? 11.940 -7.994 0.360 1.00 89.69 106 SER A N 1
ATOM 828 C CA . SER A 1 106 ? 13.323 -7.503 0.320 1.00 89.69 106 SER A CA 1
ATOM 829 C C . SER A 1 106 ? 13.922 -7.564 -1.089 1.00 89.69 106 SER A C 1
ATOM 831 O O . SER A 1 106 ? 14.469 -6.573 -1.565 1.00 89.69 106 SER A O 1
ATOM 833 N N . ARG A 1 107 ? 13.782 -8.695 -1.794 1.00 86.31 107 ARG A N 1
ATOM 834 C CA . ARG A 1 107 ? 14.317 -8.854 -3.163 1.00 86.31 107 ARG A CA 1
ATOM 835 C C . ARG A 1 107 ? 13.592 -7.975 -4.177 1.00 86.31 107 ARG A C 1
ATOM 837 O O . ARG A 1 107 ? 14.203 -7.423 -5.086 1.00 86.31 107 ARG A O 1
ATOM 844 N N . VAL A 1 108 ? 12.274 -7.843 -4.043 1.00 85.94 108 VAL A N 1
ATOM 845 C CA . VAL A 1 108 ? 11.469 -6.993 -4.926 1.00 85.94 108 VAL A CA 1
ATOM 846 C C . VAL A 1 108 ? 11.785 -5.521 -4.680 1.00 85.94 108 VAL A C 1
ATOM 848 O O . VAL A 1 108 ? 11.826 -4.762 -5.646 1.00 85.94 108 VAL A O 1
ATOM 851 N N . ALA A 1 109 ? 12.040 -5.112 -3.434 1.00 86.94 109 ALA A N 1
ATOM 852 C CA . ALA A 1 109 ? 12.386 -3.737 -3.087 1.00 86.94 109 ALA A CA 1
ATOM 853 C C . ALA A 1 109 ? 13.634 -3.239 -3.833 1.00 86.94 109 ALA A C 1
ATOM 855 O O . ALA A 1 109 ? 13.640 -2.098 -4.286 1.00 86.94 109 ALA A O 1
ATOM 856 N N . GLU A 1 110 ? 14.633 -4.099 -4.056 1.00 84.31 110 GLU A N 1
ATOM 857 C CA . GLU A 1 110 ? 15.833 -3.771 -4.847 1.00 84.31 110 GLU A CA 1
ATOM 858 C C . GLU A 1 110 ? 15.519 -3.478 -6.322 1.00 84.31 110 GLU A C 1
ATOM 860 O O . GLU A 1 110 ? 16.177 -2.656 -6.958 1.00 84.31 110 GLU A O 1
ATOM 865 N N . MET A 1 111 ? 14.497 -4.136 -6.872 1.00 82.38 111 MET A N 1
ATOM 866 C CA . MET A 1 111 ? 14.075 -3.966 -8.264 1.00 82.38 111 MET A CA 1
ATOM 867 C C . MET A 1 111 ? 13.036 -2.850 -8.446 1.00 82.38 111 MET A C 1
ATOM 869 O O . MET A 1 111 ? 12.743 -2.459 -9.581 1.00 82.38 111 MET A O 1
ATOM 873 N N . ARG A 1 112 ? 12.449 -2.325 -7.360 1.00 84.19 112 ARG A N 1
ATOM 874 C CA . ARG A 1 112 ? 11.462 -1.237 -7.442 1.00 84.19 112 ARG A CA 1
ATOM 875 C C . ARG A 1 112 ? 12.105 0.020 -8.027 1.00 84.19 112 ARG A C 1
ATOM 877 O O . ARG A 1 112 ? 13.239 0.373 -7.725 1.00 84.19 112 ARG A O 1
ATOM 884 N N . GLY A 1 113 ? 11.362 0.716 -8.886 1.00 79.75 113 GLY A N 1
ATOM 885 C CA . GLY A 1 113 ? 11.846 1.924 -9.560 1.00 79.75 113 GLY A CA 1
ATOM 886 C C . GLY A 1 113 ? 12.766 1.671 -10.761 1.00 79.75 113 GLY A C 1
ATOM 887 O O . GLY A 1 113 ? 13.171 2.631 -11.421 1.00 79.75 113 GLY A O 1
ATOM 888 N N . VAL A 1 114 ? 13.064 0.409 -11.092 1.00 83.94 114 VAL A N 1
ATOM 889 C CA . VAL A 1 114 ? 13.733 0.041 -12.345 1.00 83.94 114 VAL A CA 1
ATOM 890 C C . VAL A 1 114 ? 12.674 -0.230 -13.412 1.00 83.94 114 VAL A C 1
ATOM 892 O O . VAL A 1 114 ? 11.983 -1.244 -13.391 1.00 83.94 114 VAL A O 1
ATOM 895 N N . TYR A 1 115 ? 12.544 0.695 -14.363 1.00 84.00 115 TYR A N 1
ATOM 896 C CA . TYR A 1 115 ? 11.560 0.602 -15.442 1.00 84.00 115 TYR A CA 1
ATOM 897 C C . TYR A 1 115 ? 12.230 0.161 -16.740 1.00 84.00 115 TYR A C 1
ATOM 899 O O . TYR A 1 115 ? 12.997 0.926 -17.339 1.00 84.00 115 TYR A O 1
ATOM 907 N N . THR A 1 116 ? 11.923 -1.053 -17.193 1.00 81.62 116 THR A N 1
ATOM 908 C CA . THR A 1 116 ? 12.363 -1.533 -18.503 1.00 81.62 116 THR A CA 1
ATOM 909 C C . THR A 1 116 ? 11.573 -0.834 -19.616 1.00 81.62 116 THR A C 1
ATOM 911 O O . THR A 1 116 ? 10.369 -0.586 -19.481 1.00 81.62 116 THR A O 1
ATOM 914 N N . PRO A 1 117 ? 12.222 -0.442 -20.726 1.00 84.50 117 PRO A N 1
ATOM 915 C CA . PRO A 1 117 ? 11.516 0.062 -21.895 1.00 84.50 117 PRO A CA 1
ATOM 916 C C . PRO A 1 117 ? 10.497 -0.950 -22.418 1.00 84.50 117 PRO A C 1
ATOM 918 O O . PRO A 1 117 ? 10.807 -2.123 -22.580 1.00 84.50 117 PRO A O 1
ATOM 921 N N . ALA A 1 118 ? 9.304 -0.478 -22.788 1.00 83.44 118 ALA A N 1
ATOM 922 C CA . ALA A 1 118 ? 8.257 -1.336 -23.352 1.00 83.44 118 ALA A CA 1
ATOM 923 C C . ALA A 1 118 ? 8.707 -2.096 -24.618 1.00 83.44 118 ALA A C 1
ATOM 925 O O . ALA A 1 118 ? 8.190 -3.163 -24.921 1.00 83.44 118 ALA A O 1
ATOM 926 N N . GLN A 1 119 ? 9.699 -1.568 -25.341 1.00 87.06 119 GLN A N 1
ATOM 927 C CA . GLN A 1 119 ? 10.305 -2.212 -26.512 1.00 87.06 119 GLN A CA 1
ATOM 928 C C . GLN A 1 119 ? 10.990 -3.546 -26.168 1.00 87.06 119 GLN A C 1
ATOM 930 O O . GLN A 1 119 ? 11.105 -4.407 -27.031 1.00 87.06 119 GLN A O 1
ATOM 935 N N . GLU A 1 120 ? 11.414 -3.727 -24.916 1.00 85.69 120 GLU A N 1
ATOM 936 C CA . GLU A 1 120 ? 12.058 -4.945 -24.418 1.00 85.69 120 GLU A CA 1
ATOM 937 C C . GLU A 1 120 ? 11.043 -5.964 -23.877 1.00 85.69 120 GLU A C 1
ATOM 939 O O . GLU A 1 120 ? 11.440 -7.019 -23.393 1.00 85.69 120 GLU A O 1
ATOM 944 N N . TYR A 1 121 ? 9.733 -5.695 -23.977 1.00 82.50 121 TYR A N 1
ATOM 945 C CA . TYR A 1 121 ? 8.690 -6.590 -23.466 1.00 82.50 121 TYR A CA 1
ATOM 946 C C . TYR A 1 121 ? 8.789 -8.011 -24.038 1.00 82.50 121 TYR A C 1
ATOM 948 O O . TYR A 1 121 ? 8.660 -8.974 -23.291 1.00 82.50 121 TYR A O 1
ATOM 956 N N . ALA A 1 122 ? 9.111 -8.150 -25.330 1.00 86.69 122 ALA A N 1
ATOM 957 C CA . ALA A 1 122 ? 9.275 -9.454 -25.978 1.00 86.69 122 ALA A CA 1
ATOM 958 C C . ALA A 1 122 ? 10.381 -10.318 -25.339 1.00 86.69 122 ALA A C 1
ATOM 960 O O . ALA A 1 122 ? 10.304 -11.540 -25.385 1.00 86.69 122 ALA A O 1
ATOM 961 N N . ASN A 1 123 ? 11.379 -9.701 -24.694 1.00 83.94 123 ASN A N 1
ATOM 962 C CA . ASN A 1 123 ? 12.446 -10.414 -23.983 1.00 83.94 123 ASN A CA 1
ATOM 963 C C . ASN A 1 123 ? 12.004 -10.908 -22.591 1.00 83.94 123 ASN A C 1
ATOM 965 O O . 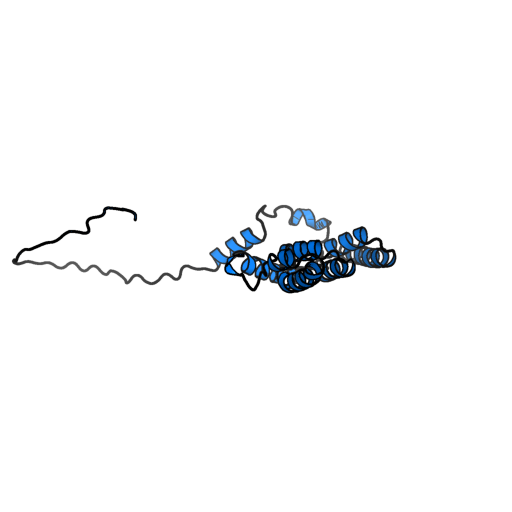ASN A 1 123 ? 12.763 -11.589 -21.907 1.00 83.94 123 ASN A O 1
ATOM 969 N N . HIS A 1 124 ? 10.801 -10.534 -22.150 1.00 74.12 124 HIS A N 1
ATOM 970 C CA . HIS A 1 124 ? 10.251 -10.829 -20.828 1.00 74.12 124 HIS A CA 1
ATOM 971 C C . HIS A 1 124 ? 8.892 -11.546 -20.882 1.00 74.12 124 HIS A C 1
ATOM 973 O O . HIS A 1 124 ? 8.259 -11.687 -19.837 1.00 74.12 124 HIS A O 1
ATOM 979 N N . ASP A 1 125 ? 8.446 -11.972 -22.066 1.00 67.62 125 ASP A N 1
ATOM 980 C CA . ASP A 1 125 ? 7.146 -12.627 -22.274 1.00 67.62 125 ASP A CA 1
ATOM 981 C C . ASP A 1 125 ? 7.123 -14.066 -21.721 1.00 67.62 125 ASP A C 1
ATOM 983 O O . ASP A 1 125 ? 6.101 -14.532 -21.227 1.00 67.62 125 ASP A O 1
ATOM 987 N N . ASP A 1 126 ? 8.281 -14.734 -21.678 1.00 65.00 126 ASP A N 1
ATOM 988 C CA . ASP A 1 126 ? 8.452 -16.081 -21.112 1.00 65.00 126 ASP A CA 1
ATOM 989 C C . ASP A 1 126 ? 8.654 -16.052 -19.584 1.00 65.00 126 ASP A C 1
ATOM 991 O O . ASP A 1 126 ? 9.613 -16.588 -19.026 1.00 65.00 126 ASP A O 1
ATOM 995 N N . ARG A 1 127 ? 7.784 -15.335 -18.866 1.00 64.75 127 ARG A N 1
ATOM 996 C CA . ARG A 1 127 ? 7.746 -15.433 -17.402 1.00 64.75 127 ARG A CA 1
ATOM 997 C C . ARG A 1 127 ? 6.891 -16.631 -17.023 1.00 64.75 127 ARG A C 1
ATOM 999 O O . ARG A 1 127 ? 5.710 -16.679 -17.351 1.00 64.75 127 ARG A O 1
ATOM 1006 N N . SER A 1 128 ? 7.484 -17.573 -16.289 1.00 63.50 128 SER A N 1
ATOM 1007 C CA . SER A 1 128 ? 6.750 -18.726 -15.763 1.00 63.50 128 SER A CA 1
ATOM 1008 C C . SER A 1 128 ? 5.510 -18.275 -14.977 1.00 63.50 128 SER A C 1
ATOM 1010 O O . SER A 1 128 ? 5.559 -17.278 -14.256 1.00 63.50 128 SER A O 1
ATOM 1012 N N . HIS A 1 129 ? 4.405 -19.016 -15.092 1.00 64.69 129 HIS A N 1
ATOM 1013 C CA . HIS A 1 129 ? 3.142 -18.715 -14.403 1.00 64.69 129 HIS A CA 1
ATOM 1014 C C . HIS A 1 129 ? 3.187 -18.926 -12.877 1.00 64.69 129 HIS A C 1
ATOM 1016 O O . HIS A 1 129 ? 2.153 -18.806 -12.221 1.00 64.69 129 HIS A O 1
ATOM 1022 N N . HIS A 1 130 ? 4.352 -19.245 -12.308 1.00 68.19 130 HIS A N 1
ATOM 1023 C CA . HIS A 1 130 ? 4.509 -19.445 -10.874 1.00 68.19 130 HIS A CA 1
ATOM 1024 C C . HIS A 1 130 ? 4.328 -18.131 -10.117 1.00 68.19 130 HIS A C 1
ATOM 1026 O O . HIS A 1 130 ? 4.832 -17.073 -10.506 1.00 68.19 130 HIS A O 1
ATOM 1032 N N . THR A 1 131 ? 3.643 -18.211 -8.982 1.00 76.06 131 THR A N 1
ATOM 1033 C CA . THR A 1 131 ? 3.560 -17.100 -8.035 1.00 76.06 131 THR A CA 1
ATOM 1034 C C . THR A 1 131 ? 4.957 -16.804 -7.484 1.00 76.06 131 THR A C 1
ATOM 1036 O O . THR A 1 131 ? 5.771 -17.712 -7.331 1.00 76.06 131 THR A O 1
ATOM 1039 N N . LEU A 1 132 ? 5.243 -15.553 -7.103 1.00 70.75 132 LEU A N 1
ATOM 1040 C CA . LEU A 1 132 ? 6.527 -15.193 -6.475 1.00 70.75 132 LEU A CA 1
ATOM 1041 C C . LEU A 1 132 ? 6.862 -16.082 -5.264 1.00 70.75 132 LEU A C 1
ATOM 1043 O O . LEU A 1 132 ? 8.017 -16.450 -5.084 1.00 70.75 132 LEU A O 1
ATOM 1047 N N . ALA A 1 133 ? 5.853 -16.468 -4.476 1.00 75.62 133 ALA A N 1
ATOM 1048 C CA . ALA A 1 133 ? 5.998 -17.401 -3.357 1.00 75.62 133 ALA A CA 1
ATOM 1049 C C . ALA A 1 133 ? 6.406 -18.815 -3.796 1.00 75.62 133 ALA A C 1
ATOM 1051 O O . ALA A 1 133 ? 7.245 -19.441 -3.158 1.00 75.62 133 ALA A O 1
ATOM 1052 N N . GLU A 1 134 ? 5.848 -19.312 -4.899 1.00 78.44 134 GLU A N 1
ATOM 1053 C CA . GLU A 1 134 ? 6.179 -20.631 -5.447 1.00 78.44 134 GLU A CA 1
ATOM 1054 C C . GLU A 1 134 ? 7.590 -20.634 -6.030 1.00 78.44 134 GLU A C 1
ATOM 1056 O O . GLU A 1 134 ? 8.389 -21.493 -5.671 1.00 78.44 134 GLU A O 1
ATOM 1061 N N . ALA A 1 135 ? 7.927 -19.621 -6.832 1.00 74.38 135 ALA A N 1
ATOM 1062 C CA . ALA A 1 135 ? 9.266 -19.461 -7.387 1.00 74.38 135 ALA A CA 1
ATOM 1063 C C . ALA A 1 135 ? 10.332 -19.343 -6.286 1.00 74.38 135 ALA A C 1
ATOM 1065 O O . ALA A 1 135 ? 11.409 -19.921 -6.397 1.00 74.38 135 ALA A O 1
ATOM 1066 N N . PHE A 1 136 ? 10.032 -18.622 -5.201 1.00 72.75 136 PHE A N 1
ATOM 1067 C CA . PHE A 1 136 ? 10.960 -18.474 -4.083 1.00 72.75 136 PHE A CA 1
ATOM 1068 C C . PHE A 1 136 ? 11.181 -19.788 -3.323 1.00 72.75 136 PHE A C 1
ATOM 1070 O O . PHE A 1 136 ? 12.314 -20.074 -2.947 1.00 72.75 136 PHE A O 1
ATOM 1077 N N . ARG A 1 137 ? 10.139 -20.612 -3.151 1.00 78.38 137 ARG A N 1
ATOM 1078 C CA . ARG A 1 137 ? 10.275 -21.950 -2.553 1.00 78.38 137 ARG A CA 1
ATOM 1079 C C . ARG A 1 137 ? 11.126 -22.880 -3.413 1.00 78.38 137 ARG A C 1
ATOM 1081 O O . ARG A 1 137 ? 11.965 -23.580 -2.869 1.00 78.38 137 ARG A O 1
ATOM 1088 N N . THR A 1 138 ? 10.965 -22.854 -4.736 1.00 69.25 138 THR A N 1
ATOM 1089 C CA . THR A 1 138 ? 11.808 -23.653 -5.642 1.00 69.25 138 THR A CA 1
ATOM 1090 C C . THR A 1 138 ? 13.281 -23.250 -5.556 1.00 69.25 138 THR A C 1
ATOM 1092 O O . THR A 1 138 ? 14.133 -24.122 -5.487 1.00 69.25 138 THR A O 1
ATOM 1095 N N . ILE A 1 139 ? 13.580 -21.947 -5.472 1.00 63.66 139 ILE A N 1
ATOM 1096 C CA . ILE A 1 139 ? 14.962 -21.459 -5.320 1.00 63.66 139 ILE A CA 1
ATOM 1097 C C . ILE A 1 139 ? 15.581 -21.925 -3.991 1.00 63.66 139 ILE A C 1
ATOM 1099 O O . ILE A 1 139 ? 16.740 -22.311 -3.973 1.00 63.66 139 ILE A O 1
ATOM 1103 N N . GLN A 1 140 ? 14.821 -21.931 -2.889 1.00 58.91 140 GLN A N 1
ATOM 1104 C CA . GLN A 1 140 ? 15.331 -22.410 -1.595 1.00 58.91 140 GLN A CA 1
ATOM 1105 C C . GLN A 1 140 ? 15.629 -23.915 -1.573 1.00 58.91 140 GLN A C 1
ATOM 1107 O O . GLN A 1 140 ? 16.535 -24.331 -0.863 1.00 58.91 140 GLN A O 1
ATOM 1112 N N . VAL A 1 141 ? 14.891 -24.720 -2.344 1.00 55.16 141 VAL A N 1
ATOM 1113 C CA . VAL A 1 141 ? 15.120 -26.172 -2.437 1.00 55.16 141 VAL A CA 1
ATOM 1114 C C . VAL A 1 141 ? 16.418 -26.494 -3.185 1.00 55.16 141 VAL A C 1
ATOM 1116 O O . VAL A 1 141 ? 17.072 -27.471 -2.844 1.00 55.16 141 VAL A O 1
ATOM 1119 N N . ASP A 1 142 ? 16.824 -25.665 -4.151 1.00 45.78 142 ASP A N 1
ATOM 1120 C CA . ASP A 1 142 ? 18.095 -25.846 -4.869 1.00 45.78 142 ASP A CA 1
ATOM 1121 C C . ASP A 1 142 ? 19.323 -25.389 -4.047 1.00 45.78 142 ASP A C 1
ATOM 1123 O O . ASP A 1 142 ? 20.434 -25.843 -4.313 1.00 45.78 142 ASP A O 1
ATOM 1127 N N . ASP A 1 143 ? 19.136 -24.523 -3.041 1.00 47.81 143 ASP A N 1
ATOM 1128 C CA . ASP A 1 143 ? 20.196 -24.076 -2.116 1.00 47.81 143 ASP A CA 1
ATOM 1129 C C . ASP A 1 143 ? 20.348 -24.996 -0.878 1.00 47.81 143 ASP A C 1
ATOM 1131 O O . ASP A 1 143 ? 21.355 -24.920 -0.166 1.00 47.81 143 ASP A O 1
ATOM 1135 N N . GLU A 1 144 ? 19.380 -25.881 -0.608 1.00 46.25 144 GLU A N 1
ATOM 1136 C CA . GLU A 1 144 ? 19.521 -26.985 0.350 1.00 46.25 144 GLU A CA 1
ATOM 1137 C C . GLU A 1 144 ? 20.161 -28.192 -0.351 1.00 46.25 144 GLU A C 1
ATOM 1139 O O . GLU A 1 144 ? 19.496 -29.180 -0.669 1.00 46.25 144 GLU A O 1
ATOM 1144 N N . GLU A 1 145 ? 21.479 -28.147 -0.580 1.00 39.75 145 GLU A N 1
ATOM 1145 C CA . GLU A 1 145 ? 22.203 -29.392 -0.851 1.00 39.75 145 GLU A CA 1
ATOM 1146 C C . GLU A 1 145 ? 21.936 -30.371 0.305 1.00 39.75 145 GLU A C 1
ATOM 1148 O O . GLU A 1 145 ? 22.124 -29.999 1.474 1.00 39.75 145 GLU A O 1
ATOM 1153 N N . PRO A 1 146 ? 21.508 -31.619 0.029 1.00 38.19 146 PRO A N 1
ATOM 1154 C CA . PRO A 1 146 ? 21.408 -32.626 1.064 1.00 38.19 146 PRO A CA 1
ATOM 1155 C C . PRO A 1 146 ? 22.793 -32.767 1.683 1.00 38.19 146 PRO A C 1
ATOM 1157 O O . PRO A 1 146 ? 23.731 -33.213 1.026 1.00 38.19 146 PRO A O 1
ATOM 1160 N N . LEU A 1 147 ? 22.930 -32.386 2.952 1.00 45.91 147 LEU A N 1
ATOM 1161 C CA . LEU A 1 147 ? 24.066 -32.811 3.751 1.00 45.91 147 LEU A CA 1
ATOM 1162 C C . LEU A 1 147 ? 23.988 -34.337 3.821 1.00 45.91 147 LEU A C 1
ATOM 1164 O O . LEU A 1 147 ? 23.262 -34.900 4.642 1.00 45.91 147 LEU A O 1
ATOM 1168 N N . GLU A 1 148 ? 24.688 -34.992 2.897 1.00 38.19 148 GLU A N 1
ATOM 1169 C CA . GLU A 1 148 ? 24.921 -36.426 2.868 1.00 38.19 148 GLU A CA 1
ATOM 1170 C C . GLU A 1 148 ? 25.694 -36.774 4.144 1.00 38.19 148 GLU A C 1
ATOM 1172 O O . GLU A 1 148 ? 26.920 -36.687 4.228 1.00 38.19 148 GLU A O 1
ATOM 1177 N N . ASN A 1 149 ? 24.943 -37.081 5.203 1.00 45.00 149 ASN A N 1
ATOM 1178 C CA . ASN A 1 149 ? 25.491 -37.699 6.396 1.00 45.00 149 ASN A CA 1
ATOM 1179 C C . ASN A 1 149 ? 26.072 -39.044 5.970 1.00 45.00 149 ASN A C 1
ATOM 1181 O O . ASN A 1 149 ? 25.348 -39.910 5.483 1.00 45.00 149 ASN A O 1
ATOM 1185 N N . GLY A 1 150 ? 27.391 -39.147 6.119 1.00 45.75 150 GLY A N 1
ATOM 1186 C CA . GLY A 1 150 ? 28.209 -40.161 5.482 1.00 45.75 150 GLY A CA 1
ATOM 1187 C C . GLY A 1 150 ? 27.772 -41.594 5.742 1.00 45.75 150 GLY A C 1
ATOM 1188 O O . GLY A 1 150 ? 27.400 -41.963 6.857 1.00 45.75 150 GLY A O 1
ATOM 1189 N N . ASP A 1 151 ? 27.932 -42.405 4.702 1.00 34.91 151 ASP A N 1
ATOM 1190 C CA . ASP A 1 151 ? 28.002 -43.847 4.834 1.00 34.91 151 ASP A CA 1
ATOM 1191 C C . ASP A 1 151 ? 29.441 -44.298 4.578 1.00 34.91 151 ASP A C 1
ATOM 1193 O O . ASP A 1 151 ? 30.104 -43.910 3.610 1.00 34.91 151 ASP A O 1
ATOM 1197 N N . ALA A 1 152 ? 29.954 -45.041 5.549 1.00 39.03 152 ALA A N 1
ATOM 1198 C CA . ALA A 1 152 ? 31.318 -45.510 5.603 1.00 39.03 152 ALA A CA 1
ATOM 1199 C C . ALA A 1 152 ? 31.548 -46.537 4.493 1.00 39.03 152 ALA A C 1
ATOM 1201 O O . ALA A 1 152 ? 30.719 -47.408 4.246 1.00 39.03 152 ALA A O 1
ATOM 1202 N N . HIS A 1 153 ? 32.715 -46.458 3.856 1.00 33.94 153 HIS A N 1
ATOM 1203 C CA . HIS A 1 153 ? 33.191 -47.476 2.930 1.00 33.94 153 HIS A CA 1
ATOM 1204 C C . HIS A 1 153 ? 33.091 -48.872 3.570 1.00 33.94 153 HIS A C 1
ATOM 1206 O O . HIS A 1 153 ? 33.891 -49.254 4.425 1.00 33.94 153 HIS A O 1
ATOM 1212 N N . HIS A 1 154 ? 32.093 -49.628 3.120 1.00 33.06 154 HIS A N 1
ATOM 1213 C CA . HIS A 1 154 ? 31.982 -51.069 3.267 1.00 33.06 154 HIS A CA 1
ATOM 1214 C C . HIS A 1 154 ? 33.124 -51.723 2.467 1.00 33.06 154 HIS A C 1
ATOM 1216 O O . HIS A 1 154 ? 32.998 -51.943 1.264 1.00 33.06 154 HIS A O 1
ATOM 1222 N N . GLU A 1 155 ? 34.238 -52.059 3.118 1.00 31.23 155 GLU A N 1
ATOM 1223 C CA . GLU A 1 155 ? 35.111 -53.129 2.626 1.00 31.23 155 GLU A CA 1
ATOM 1224 C C . GLU A 1 155 ? 34.658 -54.445 3.260 1.00 31.23 155 GLU A C 1
ATOM 1226 O O . GLU A 1 155 ? 34.963 -54.766 4.409 1.00 31.23 155 GLU A O 1
ATOM 1231 N N . TYR A 1 156 ? 33.873 -55.197 2.487 1.00 27.70 156 TYR A N 1
ATOM 1232 C CA . TYR A 1 156 ? 33.666 -56.621 2.706 1.00 27.70 156 TYR A CA 1
ATOM 1233 C C . TYR A 1 156 ? 35.002 -57.333 2.499 1.00 27.70 156 TYR A C 1
ATOM 1235 O O . TYR A 1 156 ? 35.523 -57.351 1.386 1.00 27.70 156 TYR A O 1
ATOM 1243 N N . ASN A 1 157 ? 35.525 -57.959 3.551 1.00 30.39 157 ASN A N 1
ATOM 1244 C CA . ASN A 1 157 ? 36.487 -59.038 3.399 1.00 30.39 157 ASN A CA 1
ATOM 1245 C C . ASN A 1 157 ? 35.900 -60.279 4.081 1.00 30.39 157 ASN A C 1
ATOM 1247 O O . ASN A 1 157 ? 35.918 -60.409 5.305 1.00 30.39 157 ASN A O 1
ATOM 1251 N N . GLU A 1 158 ? 35.284 -61.138 3.269 1.00 31.58 158 GLU A N 1
ATOM 1252 C CA . GLU A 1 158 ? 34.863 -62.480 3.658 1.00 31.58 158 GLU A CA 1
ATOM 1253 C C . GLU A 1 158 ? 36.100 -63.378 3.753 1.00 31.58 158 GLU A C 1
ATOM 1255 O O . GLU A 1 158 ? 36.658 -63.770 2.732 1.00 31.58 158 GLU A O 1
ATOM 1260 N N . GLU A 1 159 ? 36.484 -63.786 4.962 1.00 32.19 159 GLU A N 1
ATOM 1261 C CA . GLU A 1 159 ? 37.253 -65.016 5.155 1.00 32.19 159 GLU A CA 1
ATOM 1262 C C . GLU A 1 159 ? 36.615 -65.861 6.274 1.00 32.19 159 GLU A C 1
ATOM 1264 O O . GLU A 1 159 ? 36.572 -65.477 7.439 1.00 32.19 159 GLU A O 1
ATOM 1269 N N . GLN A 1 160 ? 36.048 -66.988 5.821 1.00 30.98 160 GLN A N 1
ATOM 1270 C CA . GLN A 1 160 ? 35.797 -68.302 6.448 1.00 30.98 160 GLN A CA 1
ATOM 1271 C C . GLN A 1 160 ? 36.368 -68.467 7.883 1.00 30.98 160 GLN A C 1
ATOM 1273 O O . GLN A 1 160 ? 37.512 -68.116 8.132 1.00 30.98 160 GLN A O 1
ATOM 1278 N N . ASN A 1 161 ? 35.726 -69.114 8.866 1.00 27.03 161 ASN A N 1
ATOM 1279 C CA . ASN A 1 161 ? 35.252 -70.502 8.870 1.00 27.03 161 ASN A CA 1
ATOM 1280 C C . ASN A 1 161 ? 34.707 -70.877 10.282 1.00 27.03 161 ASN A C 1
ATOM 1282 O O . ASN A 1 161 ? 35.262 -70.409 11.270 1.00 27.03 161 ASN A O 1
ATOM 1286 N N . ALA A 1 162 ? 33.722 -71.785 10.320 1.00 28.97 162 ALA A N 1
ATOM 1287 C CA . ALA A 1 162 ? 33.420 -72.821 11.331 1.00 28.97 162 ALA A CA 1
ATOM 1288 C C . ALA A 1 162 ? 33.164 -72.519 12.837 1.00 28.97 162 ALA A C 1
ATOM 1290 O O . ALA A 1 162 ? 34.029 -72.023 13.546 1.00 28.97 162 ALA A O 1
ATOM 1291 N N . GLU A 1 163 ? 32.022 -73.086 13.288 1.00 30.25 163 GLU A N 1
ATOM 1292 C CA . GLU A 1 163 ? 31.750 -73.740 14.597 1.00 30.25 163 GLU A CA 1
ATOM 1293 C C . GLU A 1 163 ? 31.624 -72.811 15.834 1.00 30.25 163 GLU A C 1
ATOM 1295 O O . GLU A 1 163 ? 32.385 -71.877 16.009 1.00 30.25 163 GLU A O 1
ATOM 1300 N N . GLU A 1 164 ? 30.701 -72.947 16.793 1.00 31.27 164 GLU A N 1
ATOM 1301 C CA . GLU A 1 164 ? 29.715 -73.967 17.155 1.00 31.27 164 GLU A CA 1
ATOM 1302 C C . GLU A 1 164 ? 28.823 -73.404 18.303 1.00 31.27 164 GLU A C 1
ATOM 1304 O O . GLU A 1 164 ? 29.282 -72.608 19.116 1.00 31.27 164 GLU A O 1
ATOM 1309 N N . HIS A 1 165 ? 27.596 -73.928 18.415 1.00 29.11 165 HIS A N 1
ATOM 1310 C CA . HIS A 1 165 ? 26.851 -74.220 19.661 1.00 29.11 165 HIS A CA 1
ATOM 1311 C C . HIS A 1 165 ? 26.088 -73.153 20.505 1.00 29.11 165 HIS A C 1
ATOM 1313 O O . HIS A 1 165 ? 26.658 -72.372 21.255 1.00 29.11 165 HIS A O 1
ATOM 1319 N N . ASN A 1 166 ? 24.758 -73.372 20.514 1.00 27.59 166 ASN A N 1
ATOM 1320 C CA . ASN A 1 166 ? 23.821 -73.565 21.648 1.00 27.59 166 ASN A CA 1
ATOM 1321 C C . ASN A 1 166 ? 23.331 -72.440 22.587 1.00 27.59 166 ASN A C 1
ATOM 1323 O O . ASN A 1 166 ? 24.108 -71.709 23.188 1.00 27.59 166 ASN A O 1
ATOM 1327 N N . GLY A 1 167 ? 22.016 -72.527 22.872 1.00 27.05 167 GLY A N 1
ATOM 1328 C CA . GLY A 1 167 ? 21.380 -72.191 24.162 1.00 27.05 167 GLY A CA 1
ATOM 1329 C C . GLY A 1 167 ? 20.242 -71.167 24.062 1.00 27.05 167 GLY A C 1
ATOM 1330 O O . GLY A 1 167 ? 20.522 -69.982 23.972 1.00 27.05 167 GLY A O 1
ATOM 1331 N N . GLU A 1 168 ? 18.984 -71.607 23.900 1.00 32.19 168 GLU A N 1
ATOM 1332 C CA . GLU A 1 168 ? 17.913 -71.600 24.941 1.00 32.19 168 GLU A CA 1
ATOM 1333 C C . GLU A 1 168 ? 17.291 -70.203 25.193 1.00 32.19 168 GLU A C 1
ATOM 1335 O O . GLU A 1 168 ? 17.961 -69.275 25.619 1.00 32.19 168 GLU A O 1
ATOM 1340 N N . GLU A 1 169 ? 16.074 -69.923 24.714 1.00 32.03 169 GLU A N 1
ATOM 1341 C CA . GLU A 1 169 ? 14.735 -70.234 25.277 1.00 32.03 169 GLU A CA 1
ATOM 1342 C C . GLU A 1 169 ? 14.178 -69.199 26.284 1.00 32.03 169 GLU A C 1
ATOM 1344 O O . GLU A 1 169 ? 14.803 -68.864 27.284 1.00 32.03 169 GLU A O 1
ATOM 1349 N N . GLY A 1 170 ? 12.918 -68.807 26.032 1.00 28.50 170 GLY A N 1
ATOM 1350 C CA . GLY A 1 170 ? 11.947 -68.264 26.995 1.00 28.50 170 GLY A CA 1
ATOM 1351 C C . GLY A 1 170 ? 11.904 -66.737 27.126 1.00 28.50 170 GLY A C 1
ATOM 1352 O O . GLY A 1 170 ? 12.928 -66.074 27.085 1.00 28.50 170 GLY A O 1
ATOM 1353 N N . SER A 1 171 ? 10.783 -66.053 27.351 1.00 31.34 171 SER A N 1
ATOM 1354 C CA . SER A 1 171 ? 9.343 -66.344 27.382 1.00 31.34 171 SER A CA 1
ATOM 1355 C C . SER A 1 171 ? 8.655 -65.016 27.755 1.00 31.34 171 SER A C 1
ATOM 1357 O O . SER A 1 171 ? 9.177 -64.327 28.624 1.00 31.34 171 SER A O 1
ATOM 1359 N N . GLN A 1 172 ? 7.470 -64.750 27.178 1.00 31.61 172 GLN A N 1
ATOM 1360 C CA . GLN A 1 172 ? 6.317 -64.027 27.780 1.00 31.61 172 GLN A CA 1
ATOM 1361 C C . GLN A 1 172 ? 6.486 -62.510 28.100 1.00 31.61 172 GLN A C 1
ATOM 1363 O O . GLN A 1 172 ? 7.553 -62.051 28.466 1.00 31.61 172 GLN A O 1
ATOM 1368 N N . GLU A 1 173 ? 5.498 -61.615 27.959 1.00 36.31 173 GLU A N 1
ATOM 1369 C CA . GLU A 1 173 ? 4.042 -61.739 28.129 1.00 36.31 173 GLU A CA 1
ATOM 1370 C C . GLU A 1 173 ? 3.301 -60.508 27.531 1.00 36.31 173 GLU A C 1
ATOM 1372 O O . GLU A 1 173 ? 3.809 -59.385 27.560 1.00 36.31 173 GLU A O 1
ATOM 1377 N N . GLU A 1 174 ? 2.092 -60.725 26.999 1.00 34.50 174 GLU A N 1
ATOM 1378 C CA . GLU A 1 174 ? 1.101 -59.703 26.614 1.00 34.50 174 GLU A CA 1
ATOM 1379 C C . GLU A 1 174 ? 0.406 -59.071 27.840 1.00 34.50 174 GLU A C 1
ATOM 1381 O O . GLU A 1 174 ? 0.219 -59.744 28.849 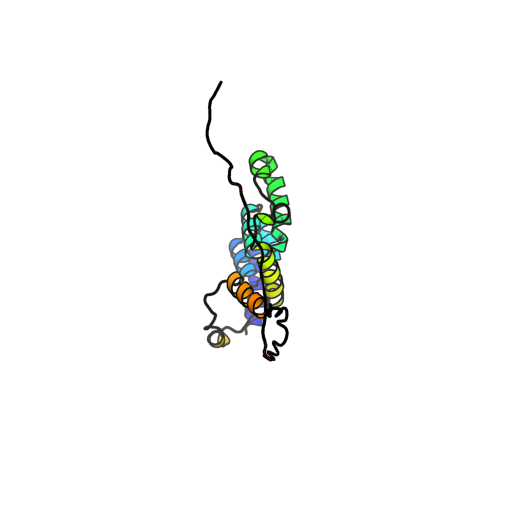1.00 34.50 174 GLU A O 1
ATOM 1386 N N . ALA A 1 175 ? -0.099 -57.832 27.703 1.00 31.81 175 ALA A N 1
ATOM 1387 C CA . ALA A 1 175 ? -1.540 -57.496 27.777 1.00 31.81 175 ALA A CA 1
ATOM 1388 C C . ALA A 1 175 ? -1.790 -56.034 28.213 1.00 31.81 175 ALA A C 1
ATOM 1390 O O . ALA A 1 175 ? -1.452 -55.635 29.324 1.00 31.81 175 ALA A O 1
ATOM 1391 N N . VAL A 1 176 ? -2.506 -55.259 27.390 1.00 34.22 176 VAL A N 1
ATOM 1392 C CA . VAL A 1 176 ? -3.327 -54.133 27.873 1.00 34.22 176 VAL A CA 1
ATOM 1393 C C . VAL A 1 176 ? -4.723 -54.308 27.286 1.00 34.22 176 VAL A C 1
ATOM 1395 O O . VAL A 1 176 ? -4.946 -54.108 26.095 1.00 34.22 176 VAL A O 1
ATOM 1398 N N . VAL A 1 177 ? -5.648 -54.747 28.140 1.00 41.88 177 VAL A N 1
ATOM 1399 C CA . VAL A 1 177 ? -7.075 -54.889 27.837 1.00 41.88 177 VAL A CA 1
ATOM 1400 C C . VAL A 1 177 ? -7.723 -53.504 27.839 1.00 41.88 177 VAL A C 1
ATOM 1402 O O . VAL A 1 177 ? -7.533 -52.715 28.763 1.00 41.88 177 VAL A O 1
ATOM 1405 N N . VAL A 1 178 ? -8.486 -53.234 26.784 1.00 40.06 178 VAL A N 1
ATOM 1406 C CA . VAL A 1 178 ? -9.320 -52.047 26.570 1.00 40.06 178 VAL A CA 1
ATOM 1407 C C . VAL A 1 178 ? -10.778 -52.407 26.891 1.00 40.06 178 VAL A C 1
ATOM 1409 O O . VAL A 1 178 ? -11.164 -53.535 26.603 1.00 40.06 178 VAL A O 1
ATOM 1412 N N . ASP A 1 179 ? -11.532 -51.430 27.417 1.00 36.31 179 ASP A N 1
ATOM 1413 C CA . ASP A 1 179 ? -13.000 -51.306 27.648 1.00 36.31 179 ASP A CA 1
ATOM 1414 C C . ASP A 1 179 ? -13.369 -51.117 29.131 1.00 36.31 179 ASP A C 1
ATOM 1416 O O . ASP A 1 179 ? -12.755 -51.706 30.010 1.00 36.31 179 ASP A O 1
ATOM 1420 N N . ALA A 1 180 ? -14.370 -50.331 29.539 1.00 40.00 180 ALA A N 1
ATOM 1421 C CA . ALA A 1 180 ? -15.284 -49.400 28.880 1.00 40.00 180 ALA A CA 1
ATOM 1422 C C . ALA A 1 180 ? -15.897 -48.489 29.972 1.00 40.00 180 ALA A C 1
ATOM 1424 O O . ALA A 1 180 ? -15.809 -48.763 31.166 1.00 40.00 180 ALA A O 1
ATOM 1425 N N . ARG A 1 181 ? -16.533 -47.413 29.507 1.00 37.97 181 ARG A N 1
ATOM 1426 C CA . ARG A 1 181 ? -17.489 -46.500 30.164 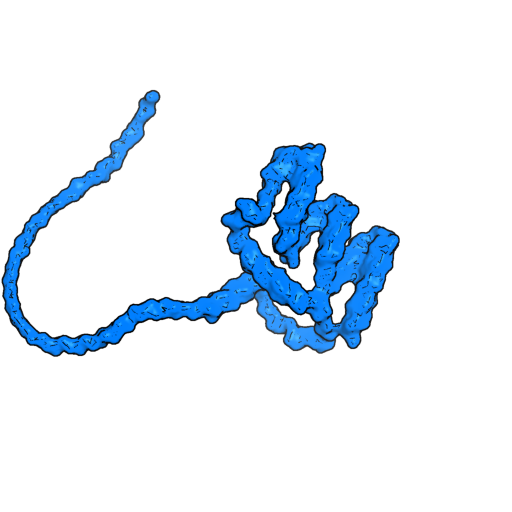1.00 37.97 181 ARG A CA 1
ATOM 1427 C C . ARG A 1 181 ? -18.330 -47.124 31.298 1.00 37.97 181 ARG A C 1
ATOM 1429 O O . ARG A 1 181 ? -18.860 -48.206 31.093 1.00 37.97 181 ARG A O 1
ATOM 1436 N N . ASP A 1 182 ? -18.631 -46.351 32.350 1.00 40.75 182 ASP A N 1
ATOM 1437 C CA . ASP A 1 182 ? -20.018 -45.908 32.592 1.00 40.75 182 ASP A CA 1
ATOM 1438 C C . ASP A 1 182 ? -20.128 -44.710 33.559 1.00 40.75 182 ASP A C 1
ATOM 1440 O O . ASP A 1 182 ? -19.234 -44.428 34.354 1.00 40.75 182 ASP A O 1
ATOM 1444 N N . GLN A 1 183 ? -21.238 -43.994 33.405 1.00 39.84 183 GLN A N 1
ATOM 1445 C CA . GLN A 1 183 ? -21.684 -42.772 34.067 1.00 39.84 183 GLN A CA 1
ATOM 1446 C C . GLN A 1 183 ? -22.168 -43.004 35.509 1.00 39.84 183 GLN A C 1
ATOM 1448 O O . GLN A 1 183 ? -22.866 -43.980 35.769 1.00 39.84 183 GLN A O 1
ATOM 1453 N N . SER A 1 184 ? -21.933 -42.022 36.389 1.00 48.34 184 SER A N 1
ATOM 1454 C CA . SER A 1 184 ? -22.956 -41.402 37.260 1.00 48.34 184 SER A CA 1
ATOM 1455 C C . SER A 1 184 ? -22.383 -40.185 37.978 1.00 48.34 184 SER A C 1
ATOM 1457 O O . SER A 1 184 ? -21.335 -40.367 38.639 1.00 48.34 184 SER A O 1
#

Sequence (184 aa):
MARSLAEGISQLASLAKEQGKNNVAFLCLFMLGKLEEYMQMLLESNRIPEAALMARSYLPSKVSEIVAIWRKDLHKVSPKAAESLADLEEYRNLFEDLQVALSIESRVAEMRGVYTPAQEYANHDDRSHHTLAEAFRTIQVDDEEPLENGDAHHEYNEEQNAEEHNGEEGSQEEAVVVDARDQS

Foldseek 3Di:
DQVVVLVVLVVQLVVCVVVVVLVSVLVSCVVQVVLVVNLVVCVVVVVLVVSLVSCVQQVLVCNQVSLVVVLVVVCVPDVPVSVVRDGCVVPVVVPVCSVVNVVLNVVVVVCRNPGDPPVCVVVVVPDDPDDSSRVSVVVVVVVPDPPCPDDDDDDDDDDDDDDDDDDDDDDDDDDDDDDDDDDD

Organism: NCBI:txid262757

Secondary structure (DSSP, 8-state):
-HHHHHHHHHHHHHHHHHTT-HHHHHHHHHHTT-HHHHHHHHHHTT-HHHHHHHHHHH-GGGHHHHHHHHHHHHTTT-HHHHHT---TTTTGGG-TTHHHHHHHHHHHHHHTT----GGGGGGGS---S--HHHHHHHHHHHH-----------------------------------------